Protein AF-A0A058Z7F6-F1 (afdb_monomer_lite)

InterPro domains:
  IPR021346 Translation machinery-associated protein 16 [PF11176] (22-170)
  IPR021346 Translation machinery-associated protein 16 [PTHR13349] (13-170)
  IPR038356 Tma16 superfamily [G3DSA:1.20.1440.170] (53-182)

pLDDT: mean 73.38, std 16.73, range [44.97, 94.0]

Structure (mmCIF, N/CA/C/O backbone):
data_AF-A0A058Z7F6-F1
#
_entry.id   AF-A0A058Z7F6-F1
#
loop_
_atom_site.group_PDB
_atom_site.id
_atom_site.type_symbol
_atom_site.label_atom_id
_atom_site.label_alt_id
_atom_site.label_comp_id
_atom_site.label_asym_id
_atom_site.label_entity_id
_atom_site.label_seq_id
_atom_site.pdbx_PDB_ins_code
_atom_site.Cartn_x
_atom_site.Cartn_y
_atom_site.Cartn_z
_atom_site.occupancy
_atom_site.B_iso_or_equiv
_atom_site.auth_seq_id
_atom_site.auth_comp_id
_atom_site.auth_asym_id
_atom_site.auth_atom_id
_atom_site.pdbx_PDB_model_num
ATOM 1 N N . MET A 1 1 ? -16.350 8.540 -43.102 1.00 48.31 1 MET A N 1
ATOM 2 C CA . MET A 1 1 ? -15.646 7.805 -42.017 1.00 48.31 1 MET A CA 1
ATOM 3 C C . MET A 1 1 ? -14.661 6.713 -42.501 1.00 48.31 1 MET A C 1
ATOM 5 O O . MET A 1 1 ? -14.263 5.857 -41.722 1.00 48.31 1 MET A O 1
ATOM 9 N N . THR A 1 2 ? -14.173 6.743 -43.749 1.00 50.84 2 THR A N 1
ATOM 10 C CA . THR A 1 2 ? -13.381 5.641 -44.353 1.00 50.84 2 THR A CA 1
ATOM 11 C C . THR A 1 2 ? -11.859 5.853 -44.388 1.00 50.84 2 THR A C 1
ATOM 13 O O . THR A 1 2 ? -11.108 4.891 -44.535 1.00 50.84 2 THR A O 1
ATOM 16 N N . LYS A 1 3 ? -11.359 7.083 -44.199 1.00 46.69 3 LYS A N 1
ATOM 17 C CA . LYS A 1 3 ? -9.922 7.393 -44.366 1.00 46.69 3 LYS A CA 1
ATOM 18 C C . LYS A 1 3 ? -9.021 6.928 -43.205 1.00 46.69 3 LYS A C 1
ATOM 20 O O . LYS A 1 3 ? -7.877 6.554 -43.453 1.00 46.69 3 LYS A O 1
ATOM 25 N N . LEU A 1 4 ? -9.538 6.855 -41.974 1.00 47.50 4 LEU A N 1
ATOM 26 C CA . LEU A 1 4 ? -8.769 6.459 -40.777 1.00 47.50 4 LEU A CA 1
ATOM 27 C C . LEU A 1 4 ? -8.444 4.955 -40.718 1.00 47.50 4 LEU A C 1
ATOM 29 O O . LEU A 1 4 ? -7.328 4.582 -40.355 1.00 47.50 4 LEU A O 1
ATOM 33 N N . LYS A 1 5 ? -9.361 4.087 -41.170 1.00 47.69 5 LYS A N 1
ATOM 34 C CA . LYS A 1 5 ? -9.137 2.627 -41.208 1.00 47.69 5 LYS A CA 1
ATOM 35 C C . LYS A 1 5 ? -8.061 2.225 -42.234 1.00 47.69 5 LYS A C 1
ATOM 37 O O . LYS A 1 5 ? -7.295 1.293 -41.990 1.00 47.69 5 LYS A O 1
ATOM 42 N N . SER A 1 6 ? -7.926 2.968 -43.342 1.00 48.44 6 SER A N 1
ATOM 43 C CA . SER A 1 6 ? -6.927 2.670 -44.390 1.00 48.44 6 SER A CA 1
ATOM 44 C C . SER A 1 6 ? -5.485 3.031 -44.003 1.00 48.44 6 SER A C 1
ATOM 46 O O . SER A 1 6 ? -4.541 2.441 -44.534 1.00 48.44 6 SER A O 1
ATOM 48 N N . LEU A 1 7 ? -5.303 3.983 -43.080 1.00 47.81 7 LEU A N 1
ATOM 49 C CA . LEU A 1 7 ? -3.984 4.389 -42.584 1.00 47.81 7 LEU A CA 1
ATOM 50 C C . LEU A 1 7 ? -3.464 3.416 -41.522 1.00 47.81 7 LEU A C 1
ATOM 52 O O . LEU A 1 7 ? -2.299 3.026 -41.573 1.00 47.81 7 LEU A O 1
ATOM 56 N N . GLN A 1 8 ? -4.334 2.939 -40.627 1.00 48.25 8 GLN A N 1
ATOM 57 C CA . GLN A 1 8 ? -3.967 1.909 -39.651 1.00 48.25 8 GLN A CA 1
ATOM 58 C C . GLN A 1 8 ? -3.660 0.560 -40.323 1.00 48.25 8 GLN A C 1
ATOM 60 O O . GLN A 1 8 ? -2.660 -0.071 -39.992 1.00 48.25 8 GLN A O 1
ATOM 65 N N . SER A 1 9 ? -4.437 0.155 -41.336 1.00 47.09 9 SER A N 1
ATOM 66 C CA . SER A 1 9 ? -4.188 -1.088 -42.089 1.00 47.09 9 SER A CA 1
ATOM 67 C C . SER A 1 9 ? -2.855 -1.078 -42.859 1.00 47.09 9 SER A C 1
ATOM 69 O O . SER A 1 9 ? -2.147 -2.087 -42.878 1.00 47.09 9 SER A O 1
ATOM 71 N N . ARG A 1 10 ? -2.454 0.067 -43.434 1.00 50.16 10 ARG A N 1
ATOM 72 C CA . ARG A 1 10 ? -1.160 0.203 -44.132 1.00 50.16 10 ARG A CA 1
ATOM 73 C C . ARG A 1 10 ? 0.041 0.217 -43.186 1.00 50.16 10 ARG A C 1
ATOM 75 O O . ARG A 1 10 ? 1.102 -0.282 -43.548 1.00 50.16 10 ARG A O 1
ATOM 82 N N . MET A 1 11 ? -0.124 0.734 -41.971 1.00 47.69 11 MET A N 1
ATOM 83 C CA . MET A 1 11 ? 0.957 0.808 -40.985 1.00 47.69 11 MET A CA 1
ATOM 84 C C . MET A 1 11 ? 1.246 -0.548 -40.315 1.00 47.69 11 MET A C 1
ATOM 86 O O . MET A 1 11 ? 2.389 -0.834 -39.970 1.00 47.69 11 MET A O 1
ATOM 90 N N . VAL A 1 12 ? 0.234 -1.415 -40.183 1.00 51.66 12 VAL A N 1
ATOM 91 C CA . VAL A 1 12 ? 0.385 -2.763 -39.601 1.00 51.66 12 VAL A CA 1
ATOM 92 C C . VAL A 1 12 ? 1.083 -3.737 -40.562 1.00 51.66 12 VAL A C 1
ATOM 94 O O . VAL A 1 12 ? 1.843 -4.592 -40.107 1.00 51.66 12 VAL A O 1
ATOM 97 N N . LYS A 1 13 ? 0.905 -3.586 -41.884 1.00 48.50 13 LYS A N 1
ATOM 98 C CA . LYS A 1 13 ? 1.593 -4.434 -42.877 1.00 48.50 13 LYS A CA 1
ATOM 99 C C . LYS A 1 13 ? 3.114 -4.215 -42.891 1.00 48.50 13 LYS A C 1
ATOM 101 O O . LYS A 1 13 ? 3.860 -5.184 -42.920 1.00 48.50 13 LYS A O 1
ATOM 106 N N . SER A 1 14 ? 3.594 -2.978 -42.719 1.00 52.09 14 SER A N 1
ATOM 107 C CA . SER A 1 14 ? 5.035 -2.689 -42.846 1.00 52.09 14 SER A CA 1
ATOM 108 C C . SER A 1 14 ? 5.915 -3.246 -41.719 1.00 52.09 14 SER A C 1
ATOM 110 O O . SER A 1 14 ? 7.130 -3.309 -41.878 1.00 52.09 14 SER A O 1
ATOM 112 N N . VAL A 1 15 ? 5.350 -3.582 -40.555 1.00 51.62 15 VAL A N 1
ATOM 113 C CA . VAL A 1 15 ? 6.126 -4.120 -39.420 1.00 51.62 15 VAL A CA 1
ATOM 114 C C . VAL A 1 15 ? 6.254 -5.642 -39.514 1.00 51.62 15 VAL A C 1
ATOM 116 O O . VAL A 1 15 ? 7.268 -6.194 -39.089 1.00 51.62 15 VAL A O 1
ATOM 119 N N . LYS A 1 16 ? 5.256 -6.320 -40.098 1.00 51.84 16 LYS A N 1
ATOM 120 C CA . LYS A 1 16 ? 5.270 -7.778 -40.285 1.00 51.84 16 LYS A CA 1
ATOM 121 C C . LYS A 1 16 ? 6.279 -8.211 -41.353 1.00 51.84 16 LYS A C 1
ATOM 123 O O . LYS A 1 16 ? 6.976 -9.197 -41.137 1.00 51.84 16 LYS A O 1
ATOM 128 N N . ASP A 1 17 ? 6.444 -7.420 -42.411 1.00 52.03 17 ASP A N 1
ATOM 129 C CA . ASP A 1 17 ? 7.349 -7.747 -43.526 1.00 52.03 17 ASP A CA 1
ATOM 130 C C . ASP A 1 17 ? 8.846 -7.570 -43.183 1.00 52.03 17 ASP A C 1
ATOM 132 O O . ASP A 1 17 ? 9.716 -8.140 -43.835 1.00 52.03 17 ASP A O 1
ATOM 136 N N . LEU A 1 18 ? 9.180 -6.830 -42.117 1.00 53.75 18 LEU A N 1
ATOM 137 C CA . LEU A 1 18 ? 10.571 -6.591 -41.698 1.00 53.75 18 LEU A CA 1
ATOM 138 C C . LEU A 1 18 ? 11.146 -7.663 -40.765 1.00 53.75 18 LEU A C 1
ATOM 140 O O . LEU A 1 18 ? 12.345 -7.651 -40.505 1.00 53.75 18 LEU A O 1
ATOM 144 N N . ARG A 1 19 ? 10.331 -8.601 -40.265 1.00 54.59 19 ARG A N 1
ATOM 145 C CA . ARG A 1 19 ? 10.853 -9.732 -39.476 1.00 54.59 19 ARG A CA 1
ATOM 146 C C . ARG A 1 19 ? 11.573 -10.783 -40.331 1.00 54.59 19 ARG A C 1
ATOM 148 O O . ARG A 1 19 ? 12.313 -11.574 -39.762 1.00 54.59 19 ARG A O 1
ATOM 155 N N . GLY A 1 20 ? 11.378 -10.779 -41.655 1.00 52.88 20 GLY A N 1
ATOM 156 C CA . GLY A 1 20 ? 11.988 -11.742 -42.587 1.00 52.88 20 GLY A CA 1
ATOM 157 C C . GLY A 1 20 ? 12.959 -11.147 -43.615 1.00 52.88 20 GLY A C 1
ATOM 158 O O . GLY A 1 20 ? 13.634 -11.898 -44.307 1.00 52.88 20 GLY A O 1
ATOM 159 N N . SER A 1 21 ? 13.063 -9.820 -43.719 1.00 57.84 21 SER A N 1
ATOM 160 C CA . SER A 1 21 ? 13.968 -9.148 -44.659 1.00 57.84 21 SER A CA 1
ATOM 161 C C . SER A 1 21 ? 15.178 -8.602 -43.907 1.00 57.84 21 SER A C 1
ATOM 163 O O . SER A 1 21 ? 15.026 -7.671 -43.115 1.00 57.84 21 SER A O 1
ATOM 165 N N . GLN A 1 22 ? 16.376 -9.132 -44.180 1.00 61.62 22 GLN A N 1
ATOM 166 C CA . GLN A 1 22 ? 17.659 -8.577 -43.724 1.00 61.62 22 GLN A CA 1
ATOM 167 C C . GLN A 1 22 ? 17.861 -7.157 -44.284 1.00 61.62 22 GLN A C 1
ATOM 169 O O . GLN A 1 22 ? 18.537 -6.932 -45.284 1.00 61.62 22 GLN A O 1
ATOM 174 N N . ALA A 1 23 ? 17.240 -6.164 -43.655 1.00 65.56 23 ALA A N 1
ATOM 175 C CA . ALA A 1 23 ? 17.512 -4.771 -43.948 1.00 65.56 23 ALA A CA 1
ATOM 176 C C . ALA A 1 23 ? 18.905 -4.425 -43.404 1.00 65.56 23 ALA A C 1
ATOM 178 O O . ALA A 1 23 ? 19.179 -4.636 -42.223 1.00 65.56 23 ALA A O 1
ATOM 179 N N . HIS A 1 24 ? 19.774 -3.867 -44.252 1.00 75.19 24 HIS A N 1
ATOM 180 C CA . HIS A 1 24 ? 21.104 -3.423 -43.834 1.00 75.19 24 HIS A CA 1
ATOM 181 C C . HIS A 1 24 ? 20.991 -2.461 -42.629 1.00 75.19 24 HIS A C 1
ATOM 183 O O . HIS A 1 24 ? 20.102 -1.596 -42.641 1.00 75.19 24 HIS A O 1
ATOM 189 N N . PRO A 1 25 ? 21.863 -2.557 -41.606 1.00 74.62 25 PRO A N 1
ATOM 190 C CA . PRO A 1 25 ? 21.748 -1.787 -40.361 1.00 74.62 25 PRO A CA 1
ATOM 191 C C . PRO A 1 25 ? 21.688 -0.266 -40.571 1.00 74.62 25 PRO A C 1
ATOM 193 O O . PRO A 1 25 ? 20.972 0.427 -39.852 1.00 74.62 25 PRO A O 1
ATOM 196 N N . ASN A 1 26 ? 22.343 0.247 -41.618 1.00 81.75 26 ASN A N 1
ATOM 197 C CA . ASN A 1 26 ? 22.337 1.678 -41.965 1.00 81.75 26 ASN A CA 1
ATOM 198 C C . ASN A 1 26 ? 21.169 2.104 -42.880 1.00 81.75 26 ASN A C 1
ATOM 200 O O . ASN A 1 26 ? 21.125 3.235 -43.360 1.00 81.75 26 ASN A O 1
ATOM 204 N N . SER A 1 27 ? 20.224 1.209 -43.175 1.00 83.12 27 SER A N 1
ATOM 205 C CA . SER A 1 27 ? 19.106 1.519 -44.068 1.00 83.12 27 SER A CA 1
ATOM 206 C C . SER A 1 27 ? 18.051 2.404 -43.393 1.00 83.12 27 SER A C 1
ATOM 208 O O . SER A 1 27 ? 17.806 2.345 -42.185 1.00 83.12 27 SER A O 1
ATOM 210 N N . ARG A 1 28 ? 17.319 3.184 -44.202 1.00 81.88 28 ARG A N 1
ATOM 211 C CA . ARG A 1 28 ? 16.148 3.946 -43.725 1.00 81.88 28 ARG A CA 1
ATOM 212 C C . ARG A 1 28 ? 15.080 3.035 -43.102 1.00 81.88 28 ARG A C 1
ATOM 214 O O . ARG A 1 28 ? 14.361 3.470 -42.204 1.00 81.88 28 ARG A O 1
ATOM 221 N N . ALA A 1 29 ? 14.974 1.788 -43.566 1.00 78.44 29 ALA A N 1
ATOM 222 C CA . ALA A 1 29 ? 14.069 0.785 -43.009 1.00 78.44 29 ALA A CA 1
ATOM 223 C C . ALA A 1 29 ? 14.503 0.349 -41.597 1.00 78.44 29 ALA A C 1
ATOM 225 O O . ALA A 1 29 ? 13.674 0.363 -40.687 1.00 78.44 29 ALA A O 1
ATOM 226 N N . ALA A 1 30 ? 15.797 0.085 -41.384 1.00 76.69 30 ALA A N 1
ATOM 227 C CA . ALA A 1 30 ? 16.360 -0.205 -40.063 1.00 76.69 30 ALA A CA 1
ATOM 228 C C . ALA A 1 30 ? 16.187 0.977 -39.090 1.00 76.69 30 ALA A C 1
ATOM 230 O O . ALA A 1 30 ? 15.774 0.784 -37.946 1.00 76.69 30 ALA A O 1
ATOM 231 N N . ALA A 1 31 ? 16.373 2.219 -39.555 1.00 81.38 31 ALA A N 1
ATOM 232 C CA . ALA A 1 31 ? 16.122 3.413 -38.743 1.00 81.38 31 ALA A CA 1
ATOM 233 C C . ALA A 1 31 ? 14.642 3.546 -38.322 1.00 81.38 31 ALA A C 1
ATOM 235 O O . ALA A 1 31 ? 14.345 3.880 -37.171 1.00 81.38 31 ALA A O 1
ATOM 236 N N . LYS A 1 32 ? 13.694 3.255 -39.227 1.00 84.25 32 LYS A N 1
ATOM 237 C CA . LYS A 1 32 ? 12.255 3.229 -38.906 1.00 84.25 32 LYS A CA 1
ATOM 238 C C . LYS A 1 32 ? 11.915 2.113 -37.915 1.00 84.25 32 LYS A C 1
ATOM 240 O O . LYS A 1 32 ? 11.167 2.361 -36.968 1.00 84.25 32 LYS A O 1
ATOM 245 N N . PHE A 1 33 ? 12.488 0.925 -38.098 1.00 81.25 33 PHE A N 1
ATOM 246 C CA . PHE A 1 33 ? 12.315 -0.200 -37.182 1.00 81.25 33 PHE A CA 1
ATOM 247 C C . PHE A 1 33 ? 12.852 0.124 -35.783 1.00 81.25 33 PHE A C 1
ATOM 249 O O . PHE A 1 33 ? 12.122 -0.035 -34.810 1.00 81.25 33 PHE A O 1
ATOM 256 N N . SER A 1 34 ? 14.065 0.676 -35.679 1.00 83.06 34 SER A N 1
ATOM 257 C CA . SER A 1 34 ? 14.670 1.084 -34.404 1.00 83.06 34 SER A CA 1
ATOM 258 C C . SER A 1 34 ? 13.804 2.106 -33.661 1.00 83.06 34 SER A C 1
ATOM 260 O O . SER A 1 34 ? 13.466 1.899 -32.496 1.00 83.06 34 SER A O 1
ATOM 262 N N . ARG A 1 35 ? 13.312 3.149 -34.349 1.00 86.62 35 ARG A N 1
ATOM 263 C CA . ARG A 1 35 ? 12.376 4.126 -33.756 1.00 86.62 35 ARG A CA 1
ATOM 264 C C . ARG A 1 35 ? 11.078 3.472 -33.275 1.00 86.62 35 ARG A C 1
ATOM 266 O O . ARG A 1 35 ? 10.593 3.795 -32.191 1.00 86.62 35 ARG A O 1
ATOM 273 N N . SER A 1 36 ? 10.517 2.549 -34.057 1.00 85.62 36 SER A N 1
ATOM 274 C CA . SER A 1 36 ? 9.306 1.813 -33.676 1.00 85.62 36 SER A CA 1
ATOM 275 C C . SER A 1 36 ? 9.550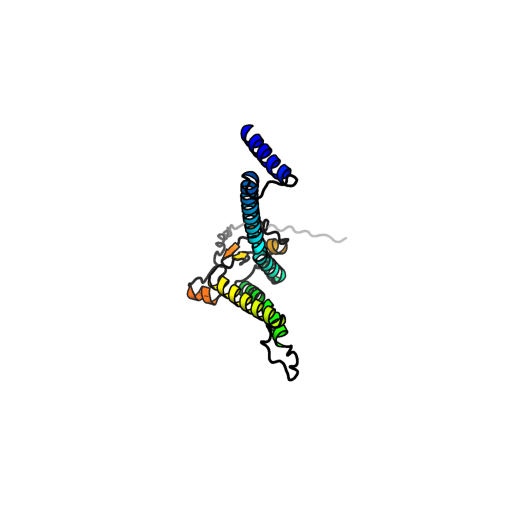 0.894 -32.477 1.00 85.62 36 SER A C 1
ATOM 277 O O . SER A 1 36 ? 8.727 0.853 -31.565 1.00 85.62 36 SER A O 1
ATOM 279 N N . SER A 1 37 ? 10.684 0.195 -32.444 1.00 85.56 37 SER A N 1
ATOM 280 C CA . SER A 1 37 ? 11.081 -0.682 -31.342 1.00 85.56 37 SER A CA 1
ATOM 281 C C . SER A 1 37 ? 11.318 0.115 -30.062 1.00 85.56 37 SER A C 1
ATOM 283 O O . SER A 1 37 ? 10.800 -0.249 -29.014 1.00 85.56 37 SER A O 1
ATOM 285 N N . GLN A 1 38 ? 12.018 1.250 -30.138 1.00 86.44 38 GLN A N 1
ATOM 286 C CA . GLN A 1 38 ? 12.215 2.147 -28.996 1.00 86.44 38 GLN A CA 1
ATOM 287 C C . GLN A 1 38 ? 10.889 2.700 -28.470 1.00 86.44 38 GLN A C 1
ATOM 289 O O . GLN A 1 38 ? 10.682 2.760 -27.259 1.00 86.44 38 GLN A O 1
ATOM 294 N N . ARG A 1 39 ? 9.964 3.083 -29.359 1.00 90.06 39 ARG A N 1
ATOM 295 C CA . ARG A 1 39 ? 8.623 3.519 -28.954 1.00 90.06 39 ARG A CA 1
ATOM 296 C C . ARG A 1 39 ? 7.846 2.387 -28.285 1.00 90.06 39 ARG A C 1
ATOM 298 O O . ARG A 1 39 ? 7.241 2.629 -27.246 1.00 90.06 39 ARG A O 1
ATOM 305 N N . ASN A 1 40 ? 7.874 1.178 -28.843 1.00 86.12 40 ASN A N 1
ATOM 306 C CA . ASN A 1 40 ? 7.213 0.017 -28.250 1.00 86.12 40 ASN A CA 1
ATOM 307 C C . ASN A 1 40 ? 7.808 -0.339 -26.887 1.00 86.12 40 ASN A C 1
ATOM 309 O O . ASN A 1 40 ? 7.040 -0.536 -25.953 1.00 86.12 40 ASN A O 1
ATOM 313 N N . ASN A 1 41 ? 9.134 -0.307 -26.738 1.00 85.00 41 ASN A N 1
ATOM 314 C CA . ASN A 1 41 ? 9.797 -0.497 -25.449 1.00 85.00 41 ASN A CA 1
ATOM 315 C C . ASN A 1 41 ? 9.353 0.571 -24.445 1.00 85.00 41 ASN A C 1
ATOM 317 O O . ASN A 1 41 ? 8.905 0.223 -23.363 1.00 85.00 41 ASN A O 1
ATOM 321 N N . LYS A 1 42 ? 9.344 1.860 -24.820 1.00 87.62 42 LYS A N 1
ATOM 322 C CA . LYS A 1 42 ? 8.828 2.934 -23.949 1.00 87.62 42 LYS A CA 1
ATOM 323 C C . LYS A 1 42 ? 7.365 2.717 -23.553 1.00 87.62 42 LYS A C 1
ATOM 325 O O . LYS A 1 42 ? 6.995 2.976 -22.413 1.00 87.62 42 LYS A O 1
ATOM 330 N N . LEU A 1 43 ? 6.518 2.269 -24.480 1.00 84.19 43 LEU A N 1
ATOM 331 C CA . LEU A 1 43 ? 5.112 1.972 -24.196 1.00 84.19 43 LEU A CA 1
ATOM 332 C C . LEU A 1 43 ? 4.955 0.750 -23.283 1.00 84.19 43 LEU A C 1
ATOM 334 O O . LEU A 1 43 ? 4.081 0.761 -22.423 1.00 84.19 43 LEU A O 1
ATOM 338 N N . GLN A 1 44 ? 5.790 -0.277 -23.442 1.00 81.62 44 GLN A N 1
ATOM 339 C CA . GLN A 1 44 ? 5.813 -1.444 -22.563 1.00 81.62 44 GLN A CA 1
ATOM 340 C C . GLN A 1 44 ? 6.329 -1.094 -21.167 1.00 81.62 44 GLN A C 1
ATOM 342 O O . GLN A 1 44 ? 5.700 -1.495 -20.197 1.00 81.62 44 GLN A O 1
ATOM 347 N N . THR A 1 45 ? 7.384 -0.284 -21.042 1.00 79.25 45 THR A N 1
ATOM 348 C CA . THR A 1 45 ? 7.855 0.220 -19.743 1.00 79.25 45 THR A CA 1
ATOM 349 C C . THR A 1 45 ? 6.760 1.017 -19.044 1.00 79.25 45 THR A C 1
AT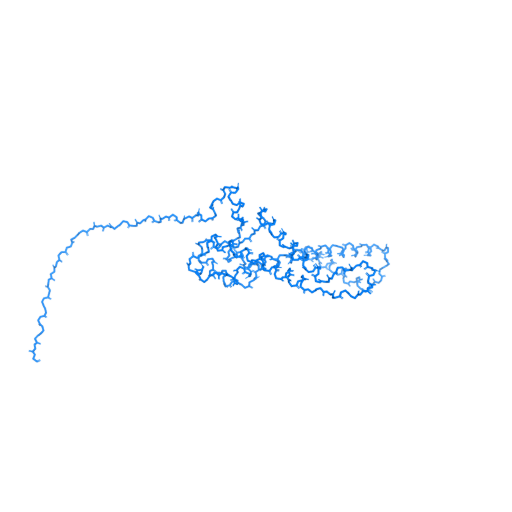OM 351 O O . THR A 1 45 ? 6.436 0.710 -17.910 1.00 79.25 45 THR A O 1
ATOM 354 N N . LYS A 1 46 ? 6.074 1.930 -19.748 1.00 74.94 46 LYS A N 1
ATOM 355 C CA . LYS A 1 46 ? 4.922 2.660 -19.184 1.00 74.94 46 LYS A CA 1
ATOM 356 C C . LYS A 1 46 ? 3.770 1.748 -18.748 1.00 74.94 46 LYS A C 1
ATOM 358 O O . LYS A 1 46 ? 3.040 2.094 -17.825 1.00 74.94 46 LYS A O 1
ATOM 363 N N . ARG A 1 47 ? 3.563 0.613 -19.426 1.00 72.94 47 ARG A N 1
ATOM 364 C CA . ARG A 1 47 ? 2.592 -0.406 -18.996 1.00 72.94 47 ARG A CA 1
ATOM 365 C C . ARG A 1 47 ? 3.080 -1.137 -17.747 1.00 72.94 47 ARG A C 1
ATOM 367 O O . ARG A 1 47 ? 2.301 -1.255 -16.822 1.00 72.94 47 ARG A O 1
ATOM 374 N N . LYS A 1 48 ? 4.360 -1.502 -17.676 1.00 67.69 48 LYS A N 1
ATOM 375 C CA . LYS A 1 48 ? 4.969 -2.118 -16.490 1.00 67.69 48 LYS A CA 1
ATOM 376 C C . LYS A 1 48 ? 4.979 -1.184 -15.274 1.00 67.69 48 LYS A C 1
ATOM 378 O O . LYS A 1 48 ? 4.724 -1.617 -14.160 1.00 67.69 48 LYS A O 1
ATOM 383 N N . ASP A 1 49 ? 5.170 0.116 -15.479 1.00 61.78 49 ASP A N 1
ATOM 384 C CA . ASP A 1 49 ? 4.993 1.122 -14.425 1.00 61.78 49 ASP A CA 1
ATOM 385 C C . ASP A 1 49 ? 3.520 1.202 -13.990 1.00 61.78 49 ASP A C 1
ATOM 387 O O . ASP A 1 49 ? 3.223 1.424 -12.819 1.00 61.78 49 ASP A O 1
ATOM 391 N N . ARG A 1 50 ? 2.571 0.940 -14.899 1.00 60.75 50 ARG A N 1
ATOM 392 C CA . ARG A 1 50 ? 1.161 0.727 -14.539 1.00 60.75 50 ARG A CA 1
ATOM 393 C C . ARG A 1 50 ? 0.946 -0.568 -13.756 1.00 60.75 50 ARG A C 1
ATOM 395 O O . ARG A 1 50 ? -0.094 -0.640 -13.127 1.00 60.75 50 ARG A O 1
ATOM 402 N N . ASP A 1 51 ? 1.875 -1.518 -13.761 1.00 57.12 51 ASP A N 1
ATOM 403 C CA . ASP A 1 51 ? 1.825 -2.747 -12.957 1.00 57.12 51 ASP A CA 1
ATOM 404 C C . ASP A 1 51 ? 2.494 -2.551 -11.581 1.00 57.12 51 ASP A C 1
ATOM 406 O O . ASP A 1 51 ? 2.156 -3.246 -10.637 1.00 57.12 51 ASP A O 1
ATOM 410 N N . SER A 1 52 ? 3.331 -1.517 -11.375 1.00 56.12 52 SER A N 1
ATOM 411 C CA . SER A 1 52 ? 3.766 -1.089 -10.018 1.00 56.12 52 SER A CA 1
ATOM 412 C C . SER A 1 52 ? 2.594 -0.691 -9.097 1.00 56.12 52 SER A C 1
ATOM 414 O O . SER A 1 52 ? 2.713 -0.638 -7.873 1.00 56.12 52 SER A O 1
ATOM 416 N N . ARG A 1 53 ? 1.423 -0.484 -9.704 1.00 58.69 53 ARG A N 1
ATOM 417 C CA . ARG A 1 53 ? 0.103 -0.378 -9.078 1.00 58.69 53 ARG A CA 1
ATOM 418 C C . ARG A 1 53 ? -0.355 -1.646 -8.356 1.00 58.69 53 ARG A C 1
ATOM 420 O O . ARG A 1 53 ? -1.310 -1.543 -7.591 1.00 58.69 53 ARG A O 1
ATOM 427 N N . ASP A 1 54 ? 0.312 -2.779 -8.555 1.00 71.12 54 ASP A N 1
ATOM 428 C CA . ASP A 1 54 ? 0.099 -4.010 -7.791 1.00 71.12 54 ASP A CA 1
ATOM 429 C C . ASP A 1 54 ? 0.448 -3.831 -6.318 1.00 71.12 54 ASP A C 1
ATOM 431 O O . ASP A 1 54 ? -0.209 -4.418 -5.468 1.00 71.12 54 ASP A O 1
ATOM 435 N N . VAL A 1 55 ? 1.420 -2.973 -5.985 1.00 79.50 55 VAL A N 1
ATOM 436 C CA . VAL A 1 55 ? 1.767 -2.699 -4.581 1.00 79.50 55 VAL A CA 1
ATOM 437 C C . VAL A 1 55 ? 0.584 -2.066 -3.848 1.00 79.50 55 VAL A C 1
ATOM 439 O O . VAL A 1 55 ? 0.326 -2.369 -2.689 1.00 79.50 55 VAL A O 1
ATOM 442 N N . GLU A 1 56 ? -0.170 -1.207 -4.532 1.00 84.31 56 GLU A N 1
ATOM 443 C CA . GLU A 1 56 ? -1.374 -0.590 -3.980 1.00 84.31 56 GLU A CA 1
ATOM 444 C C . GLU A 1 56 ? -2.514 -1.610 -3.835 1.00 84.31 56 GLU A C 1
ATOM 446 O O . GLU A 1 56 ? -3.147 -1.659 -2.786 1.00 84.31 56 GLU A O 1
ATOM 451 N N . THR A 1 57 ? -2.711 -2.493 -4.818 1.00 87.25 57 THR A N 1
ATOM 452 C CA . THR A 1 57 ? -3.666 -3.609 -4.707 1.00 87.25 57 THR A CA 1
ATOM 453 C C . THR A 1 57 ? -3.313 -4.542 -3.545 1.00 87.25 57 THR A C 1
ATOM 455 O O . THR A 1 57 ? -4.188 -4.907 -2.771 1.00 87.25 57 THR A O 1
ATOM 458 N N . GLN A 1 58 ? -2.031 -4.874 -3.361 1.00 87.62 58 GLN A N 1
ATOM 459 C CA . GLN A 1 58 ? -1.555 -5.692 -2.239 1.00 87.62 58 GLN A CA 1
ATOM 460 C C . GLN A 1 58 ? -1.808 -5.036 -0.878 1.00 87.62 58 GLN A C 1
ATOM 462 O O . GLN A 1 58 ? -2.043 -5.743 0.097 1.00 87.62 58 GLN A O 1
ATOM 467 N N . ARG A 1 59 ? -1.761 -3.699 -0.793 1.00 89.56 59 ARG A N 1
ATOM 468 C CA . ARG A 1 59 ? -2.167 -2.972 0.420 1.00 89.56 59 ARG A CA 1
ATOM 469 C C . ARG A 1 59 ? -3.647 -3.153 0.700 1.00 89.56 59 ARG A C 1
ATOM 471 O O . ARG A 1 59 ? -4.011 -3.427 1.831 1.00 89.56 59 ARG A O 1
ATOM 478 N N . PHE A 1 60 ? -4.487 -3.004 -0.317 1.00 92.19 60 PHE A N 1
ATOM 479 C CA . PHE A 1 60 ? -5.930 -3.129 -0.141 1.00 92.19 60 PHE A CA 1
ATOM 480 C C . PHE A 1 60 ? -6.348 -4.553 0.196 1.00 92.19 60 PHE A C 1
ATOM 482 O O . PHE A 1 60 ? -7.140 -4.722 1.108 1.00 92.19 60 PHE A O 1
ATOM 489 N N . LEU A 1 61 ? -5.759 -5.557 -0.454 1.00 92.31 61 LEU A N 1
ATOM 490 C CA . LEU A 1 61 ? -5.975 -6.957 -0.091 1.00 92.31 61 LEU A CA 1
ATOM 491 C C . LEU A 1 61 ? -5.542 -7.226 1.353 1.00 92.31 61 LEU A C 1
ATOM 493 O O . LEU A 1 61 ? -6.281 -7.835 2.107 1.00 92.31 61 LEU A O 1
ATOM 497 N N . TRP A 1 62 ? -4.401 -6.680 1.782 1.00 93.00 62 TRP A N 1
ATOM 498 C CA . TRP A 1 62 ? -3.998 -6.800 3.181 1.00 93.00 62 TRP A CA 1
ATOM 499 C C . TRP A 1 62 ? -4.999 -6.158 4.142 1.00 93.00 62 TRP A C 1
ATOM 501 O O . TRP A 1 62 ? -5.323 -6.754 5.163 1.00 93.00 62 TRP A O 1
ATOM 511 N N . ILE A 1 63 ? -5.478 -4.948 3.837 1.00 93.25 63 ILE A N 1
ATOM 512 C CA . ILE A 1 63 ? -6.508 -4.288 4.648 1.00 93.25 63 ILE A CA 1
ATOM 513 C C . ILE A 1 63 ? -7.761 -5.166 4.681 1.00 93.25 63 ILE A C 1
ATOM 515 O O . ILE A 1 63 ? -8.270 -5.394 5.767 1.00 93.25 63 ILE A O 1
ATOM 519 N N . GLN A 1 64 ? -8.193 -5.705 3.534 1.00 94.00 64 GLN A N 1
ATOM 520 C CA . GLN A 1 64 ? -9.340 -6.611 3.392 1.00 94.00 64 GLN A CA 1
ATOM 521 C C . GLN A 1 64 ? -9.217 -7.842 4.298 1.00 94.00 64 GLN A C 1
ATOM 523 O O . GLN A 1 64 ? -10.137 -8.137 5.055 1.00 94.00 64 GLN A O 1
ATOM 528 N N . ASP A 1 65 ? -8.060 -8.505 4.266 1.00 93.69 65 ASP A N 1
ATOM 529 C CA . ASP A 1 65 ? -7.766 -9.712 5.046 1.00 93.69 65 ASP A CA 1
ATOM 530 C C . ASP A 1 65 ? -7.679 -9.446 6.559 1.00 93.69 65 ASP A C 1
ATOM 532 O O . ASP A 1 65 ? -7.826 -10.367 7.360 1.00 93.69 65 ASP A O 1
ATOM 536 N N . ASN A 1 66 ? -7.414 -8.197 6.956 1.00 93.06 66 ASN A N 1
ATOM 537 C CA . ASN A 1 66 ? -7.229 -7.790 8.349 1.00 93.06 66 ASN A CA 1
ATOM 538 C C . ASN A 1 66 ? -8.360 -6.884 8.863 1.00 93.06 66 ASN A C 1
ATOM 540 O O . ASN A 1 66 ? -8.204 -6.277 9.924 1.00 93.06 66 ASN A O 1
ATOM 544 N N . LEU A 1 67 ? -9.491 -6.784 8.147 1.00 92.31 67 LEU A N 1
ATOM 545 C CA . LEU A 1 67 ? -10.654 -6.069 8.670 1.00 92.31 67 LEU A CA 1
ATOM 546 C C . LEU A 1 67 ? -11.130 -6.747 9.961 1.00 92.31 67 LEU A C 1
ATOM 548 O O . LEU A 1 67 ? -11.299 -7.970 9.990 1.00 92.31 67 LEU A O 1
ATOM 552 N N . PRO A 1 68 ? -11.402 -5.974 11.021 1.00 90.44 68 PRO A N 1
ATOM 553 C CA . PRO A 1 68 ? -11.935 -6.551 12.235 1.00 90.44 68 PRO A CA 1
ATOM 554 C C . PRO A 1 68 ? -13.400 -6.955 12.026 1.00 90.44 68 PRO A C 1
ATOM 556 O O . PRO A 1 68 ? -14.125 -6.342 11.243 1.00 90.44 68 PRO A O 1
ATOM 559 N N . ALA A 1 69 ? -13.854 -7.985 12.741 1.00 88.50 69 ALA A N 1
ATOM 560 C CA . ALA A 1 69 ? -15.187 -8.559 12.538 1.00 88.50 69 ALA A CA 1
ATOM 561 C C . ALA A 1 69 ? -16.330 -7.549 12.763 1.00 88.50 69 ALA A C 1
ATOM 563 O O . ALA A 1 69 ? -17.350 -7.611 12.082 1.00 88.50 69 ALA A O 1
ATOM 564 N N . HIS A 1 70 ? -16.154 -6.580 13.671 1.00 88.00 70 HIS A N 1
ATOM 565 C CA . HIS A 1 70 ? -17.151 -5.529 13.919 1.00 88.00 70 HIS A CA 1
ATOM 566 C C . HIS A 1 70 ? -17.288 -4.535 12.762 1.00 88.00 70 HIS A C 1
ATOM 568 O O . HIS A 1 70 ? -18.331 -3.894 12.625 1.00 88.00 70 HIS A O 1
ATOM 574 N N . ALA A 1 71 ? -16.285 -4.426 11.886 1.00 88.56 71 ALA A N 1
ATOM 575 C CA . ALA A 1 71 ? -16.291 -3.441 10.809 1.00 88.56 71 ALA A CA 1
ATOM 576 C C . ALA A 1 71 ? -17.412 -3.653 9.786 1.00 88.56 71 ALA A C 1
ATOM 578 O O . ALA A 1 71 ? -17.792 -2.711 9.088 1.00 88.56 71 ALA A O 1
ATOM 579 N N . GLU A 1 72 ? -17.957 -4.868 9.696 1.00 87.88 72 GLU A N 1
ATOM 580 C CA . GLU A 1 72 ? -19.104 -5.168 8.842 1.00 87.88 72 GLU A CA 1
ATOM 581 C C . GLU A 1 72 ? -20.379 -4.430 9.289 1.00 87.88 72 GLU A C 1
ATOM 583 O O . GLU A 1 72 ? -21.217 -4.054 8.457 1.00 87.88 72 GLU A O 1
ATOM 588 N N . HIS A 1 73 ? -20.515 -4.207 10.597 1.00 86.25 73 HIS A N 1
ATOM 589 C CA . HIS A 1 73 ? -21.702 -3.634 11.225 1.00 86.25 73 HIS A CA 1
ATOM 590 C C . HIS A 1 73 ? -21.522 -2.156 11.564 1.00 86.25 73 HIS A C 1
ATOM 592 O O . HIS A 1 73 ? -22.399 -1.358 11.231 1.00 86.25 73 HIS A O 1
ATOM 598 N N . ASP A 1 74 ? -20.363 -1.792 12.114 1.00 86.00 74 ASP A N 1
ATOM 599 C CA . ASP A 1 74 ? -20.135 -0.464 12.697 1.00 86.00 74 ASP A CA 1
ATOM 600 C C . ASP A 1 74 ? -19.225 0.423 11.828 1.00 86.00 74 ASP A C 1
ATOM 602 O O . ASP A 1 74 ? -19.130 1.635 12.024 1.00 86.00 74 ASP A O 1
ATOM 606 N N . GLY A 1 75 ? -18.586 -0.156 10.808 1.00 86.94 75 GLY A N 1
ATOM 607 C CA . GLY A 1 75 ? -17.523 0.510 10.061 1.00 86.94 75 GLY A CA 1
ATOM 608 C C . GLY A 1 75 ? -16.178 0.462 10.791 1.00 86.94 75 GLY A C 1
ATOM 609 O O . GLY A 1 75 ? -16.036 -0.158 11.841 1.00 86.94 75 GLY A O 1
ATOM 610 N N . ILE A 1 76 ? -15.158 1.082 10.198 1.00 91.00 76 ILE A N 1
ATOM 611 C CA . ILE A 1 76 ? -13.794 1.082 10.748 1.00 91.00 76 ILE A CA 1
ATOM 612 C C . ILE A 1 76 ? -13.523 2.414 11.444 1.00 91.00 76 ILE A C 1
ATOM 614 O O . ILE A 1 76 ? -13.833 3.478 10.901 1.00 91.00 76 ILE A O 1
ATOM 618 N N . THR A 1 77 ? -12.908 2.368 12.624 1.00 90.69 77 THR A N 1
ATOM 619 C CA . THR A 1 77 ? -12.449 3.581 13.309 1.00 90.69 77 THR A CA 1
ATOM 620 C C . THR A 1 77 ? -11.104 4.063 12.759 1.00 90.69 77 THR A C 1
ATOM 622 O O . THR A 1 77 ? -10.378 3.353 12.063 1.00 90.69 77 THR A O 1
ATOM 625 N N . LEU A 1 78 ? -10.722 5.299 13.076 1.00 88.56 78 LEU A N 1
ATOM 626 C CA . LEU A 1 78 ? -9.385 5.787 12.723 1.00 88.56 78 LEU A CA 1
ATOM 627 C C . LEU A 1 78 ? -8.277 4.969 13.402 1.00 88.56 78 LEU A C 1
ATOM 629 O O . LEU A 1 78 ? -7.241 4.746 12.789 1.00 88.56 78 LEU A O 1
ATOM 633 N N . GLU A 1 79 ? -8.500 4.501 14.629 1.00 89.81 79 GLU A N 1
ATOM 634 C CA . GLU A 1 79 ? -7.526 3.697 15.375 1.00 89.81 79 GLU A CA 1
ATOM 635 C C . GLU A 1 79 ? -7.321 2.317 14.741 1.00 89.81 79 GLU A C 1
ATOM 637 O O . GLU A 1 79 ? -6.182 1.885 14.564 1.00 89.81 79 GLU A O 1
ATOM 642 N N . ASP A 1 80 ? -8.407 1.669 14.310 1.00 91.38 80 ASP A N 1
ATOM 643 C CA . ASP A 1 80 ? -8.351 0.395 13.585 1.00 91.38 80 ASP A CA 1
ATOM 644 C C . ASP A 1 80 ? -7.552 0.534 12.278 1.00 91.38 80 ASP A C 1
ATOM 646 O O . ASP A 1 80 ? -6.728 -0.319 11.935 1.00 91.38 80 ASP A O 1
ATOM 650 N N . MET A 1 81 ? -7.761 1.638 11.550 1.00 90.88 81 MET A N 1
ATOM 651 C CA . MET A 1 81 ? -7.023 1.921 10.320 1.00 90.88 81 MET A CA 1
ATOM 652 C C . MET A 1 81 ? -5.532 2.160 10.589 1.00 90.88 81 MET A C 1
ATOM 654 O O . MET A 1 81 ? -4.690 1.585 9.894 1.00 90.88 81 MET A O 1
ATOM 658 N N . ASP A 1 82 ? -5.191 2.947 11.613 1.00 90.81 82 ASP A N 1
ATOM 659 C CA . ASP A 1 82 ? -3.802 3.170 12.031 1.00 90.81 82 ASP A CA 1
ATOM 660 C C . ASP A 1 82 ? -3.120 1.843 12.413 1.00 90.81 82 ASP A C 1
ATOM 662 O O . ASP A 1 82 ? -1.979 1.588 12.004 1.00 90.81 82 ASP A O 1
ATOM 666 N N . ALA A 1 83 ? -3.824 0.966 13.136 1.00 91.88 83 ALA A N 1
ATOM 667 C CA . ALA A 1 83 ? -3.324 -0.347 13.533 1.00 91.88 83 ALA A CA 1
ATOM 668 C C . ALA A 1 83 ? -3.061 -1.260 12.322 1.00 91.88 83 ALA A C 1
ATOM 670 O O . ALA A 1 83 ? -1.971 -1.829 12.203 1.00 91.88 83 ALA A O 1
ATOM 671 N N . MET A 1 84 ? -4.005 -1.355 11.378 1.00 92.69 84 MET A N 1
ATOM 672 C CA . MET A 1 84 ? -3.843 -2.155 10.155 1.00 92.69 84 MET A CA 1
ATOM 673 C C . MET A 1 84 ? -2.687 -1.659 9.286 1.00 92.69 84 MET A C 1
ATOM 675 O O . MET A 1 84 ? -1.899 -2.454 8.766 1.00 92.69 84 MET A O 1
ATOM 679 N N . ILE A 1 85 ? -2.560 -0.342 9.141 1.00 91.44 85 ILE A N 1
ATOM 680 C CA . ILE A 1 85 ? -1.488 0.279 8.368 1.00 91.44 85 ILE A CA 1
ATOM 681 C C . ILE A 1 85 ? -0.130 0.026 9.024 1.00 91.44 85 ILE A C 1
ATOM 683 O O . ILE A 1 85 ? 0.827 -0.346 8.344 1.00 91.44 85 ILE A O 1
ATOM 687 N N . THR A 1 86 ? -0.045 0.173 10.345 1.00 91.00 86 THR A N 1
ATOM 688 C CA . THR A 1 86 ? 1.180 -0.110 11.101 1.00 91.00 86 THR A CA 1
ATOM 689 C C . THR A 1 86 ? 1.579 -1.579 10.962 1.00 91.00 86 THR A C 1
ATOM 691 O O . THR A 1 86 ? 2.738 -1.869 10.666 1.00 91.00 86 THR A O 1
ATOM 694 N N . SER A 1 87 ? 0.612 -2.496 11.070 1.00 91.69 87 SER A N 1
ATOM 695 C CA . SER A 1 87 ? 0.795 -3.934 10.828 1.00 91.69 87 SER A CA 1
ATOM 696 C C . SER A 1 87 ? 1.291 -4.229 9.403 1.00 91.69 87 SER A C 1
ATOM 698 O O . SER A 1 87 ? 2.226 -5.005 9.196 1.00 91.69 87 SER A O 1
ATOM 700 N N . PHE A 1 88 ? 0.746 -3.538 8.396 1.00 91.12 88 PHE A N 1
ATOM 701 C CA . PHE A 1 88 ? 1.201 -3.674 7.013 1.00 91.12 88 PHE A CA 1
ATOM 702 C C . PHE A 1 88 ? 2.670 -3.264 6.832 1.00 91.12 88 PHE A C 1
ATOM 704 O O . PHE A 1 88 ? 3.406 -3.923 6.095 1.00 91.12 88 PHE A O 1
ATOM 711 N N . ILE A 1 89 ? 3.118 -2.177 7.471 1.00 89.69 89 ILE A N 1
ATOM 712 C CA . ILE A 1 89 ? 4.529 -1.760 7.419 1.00 89.69 89 ILE A CA 1
ATOM 713 C C . ILE A 1 89 ? 5.401 -2.793 8.131 1.00 89.69 89 ILE A C 1
ATOM 715 O O . ILE A 1 89 ? 6.434 -3.214 7.598 1.00 89.69 89 ILE A O 1
ATOM 719 N N . SER A 1 90 ? 4.981 -3.208 9.327 1.00 87.12 90 SER A N 1
ATOM 720 C CA . SER A 1 90 ? 5.778 -4.044 10.219 1.00 87.12 90 SER A CA 1
ATOM 721 C C . SER A 1 90 ? 5.853 -5.510 9.790 1.00 87.12 90 SER A C 1
ATOM 723 O O . SER A 1 90 ? 6.774 -6.200 10.213 1.00 87.12 90 SER A O 1
ATOM 725 N N . ARG A 1 91 ? 5.014 -5.991 8.861 1.00 84.50 91 ARG A N 1
ATOM 726 C CA . ARG A 1 91 ? 5.114 -7.361 8.303 1.00 84.50 91 ARG A CA 1
ATOM 727 C C . ARG A 1 91 ? 6.485 -7.696 7.696 1.00 84.50 91 ARG A C 1
ATOM 729 O O . ARG A 1 91 ? 6.828 -8.856 7.493 1.00 84.50 91 ARG A O 1
ATOM 736 N N . HIS A 1 92 ? 7.269 -6.676 7.348 1.00 80.12 92 HIS A N 1
ATOM 737 C CA . HIS A 1 92 ? 8.621 -6.835 6.815 1.00 80.12 92 HIS A CA 1
ATOM 738 C C . HIS A 1 92 ? 9.694 -6.984 7.911 1.00 80.12 92 HIS A C 1
ATOM 740 O O . HIS A 1 92 ? 10.846 -7.276 7.586 1.00 80.12 92 HIS A O 1
ATOM 746 N N . VAL A 1 93 ? 9.334 -6.823 9.189 1.00 78.94 93 VAL A N 1
ATOM 747 C CA . VAL A 1 93 ? 10.243 -6.929 10.341 1.00 78.94 93 VAL A CA 1
ATOM 748 C C . VAL A 1 93 ? 10.761 -8.357 10.514 1.00 78.94 93 VAL A C 1
ATOM 750 O O . VAL A 1 93 ? 11.951 -8.536 10.760 1.00 78.94 93 VAL A O 1
ATOM 753 N N . ASP A 1 94 ? 9.947 -9.381 10.258 1.00 68.94 94 ASP A N 1
ATOM 754 C CA . ASP A 1 94 ? 10.397 -10.781 10.344 1.00 68.94 94 ASP A CA 1
ATOM 755 C C . ASP A 1 94 ? 11.536 -11.092 9.359 1.00 68.94 94 ASP A C 1
ATOM 757 O O . ASP A 1 94 ? 12.458 -11.855 9.663 1.00 68.94 94 ASP A O 1
ATOM 761 N N . ALA A 1 95 ? 11.541 -10.436 8.192 1.00 61.22 95 ALA A N 1
ATOM 762 C CA . ALA A 1 95 ? 12.632 -10.544 7.226 1.00 61.22 95 ALA A CA 1
ATOM 763 C C . ALA A 1 95 ? 13.931 -9.863 7.706 1.00 61.22 95 ALA A C 1
ATOM 765 O O . ALA A 1 95 ? 15.012 -10.241 7.248 1.00 61.22 95 ALA A O 1
ATOM 766 N N . LEU A 1 96 ? 13.845 -8.896 8.629 1.00 61.47 96 LEU A N 1
ATOM 767 C CA . LEU A 1 96 ? 15.005 -8.287 9.292 1.00 61.47 96 LEU A CA 1
ATOM 768 C C . LEU A 1 96 ? 15.592 -9.225 10.351 1.00 61.47 96 LEU A C 1
ATOM 770 O O . LEU A 1 96 ? 16.809 -9.404 10.410 1.00 61.47 96 LEU A O 1
ATOM 774 N N . VAL A 1 97 ? 14.732 -9.862 11.150 1.00 60.56 97 VAL A N 1
ATOM 775 C CA . VAL A 1 97 ? 15.149 -10.763 12.236 1.00 60.56 97 VAL A CA 1
ATOM 776 C C . VAL A 1 97 ? 15.742 -12.062 11.677 1.00 60.56 97 VAL A C 1
ATOM 778 O O . VAL A 1 97 ? 16.821 -12.484 12.096 1.00 60.56 97 VAL A O 1
ATOM 781 N N . GLY A 1 98 ? 15.110 -12.657 10.658 1.00 56.00 98 GLY A N 1
ATOM 782 C CA . GLY A 1 98 ? 15.578 -13.900 10.033 1.00 56.00 98 GLY A CA 1
ATOM 783 C C . GLY A 1 98 ? 16.875 -13.768 9.219 1.00 56.00 98 GLY A C 1
ATOM 784 O O . GLY A 1 98 ? 17.586 -14.757 9.043 1.00 56.00 98 GLY A O 1
ATOM 785 N N . GLY A 1 99 ? 17.212 -12.565 8.736 1.00 50.31 99 GLY A N 1
ATOM 786 C CA . GLY A 1 99 ? 18.458 -12.295 8.002 1.00 50.31 99 GLY A CA 1
ATOM 787 C C . GLY A 1 99 ? 19.686 -12.112 8.901 1.00 50.31 99 GLY A C 1
ATOM 788 O O . GLY A 1 99 ? 20.796 -12.441 8.491 1.00 50.31 99 GLY A O 1
ATOM 789 N N . SER A 1 100 ? 19.478 -11.647 10.136 1.00 49.38 100 SER A N 1
ATOM 790 C CA . SER A 1 100 ? 20.528 -11.411 11.139 1.00 49.38 100 SER A CA 1
ATOM 791 C C . SER A 1 100 ? 21.039 -12.708 11.796 1.00 49.38 100 SER A C 1
ATOM 793 O O . SER A 1 100 ? 22.200 -12.815 12.185 1.00 49.38 100 SER A O 1
ATOM 795 N N . ALA A 1 101 ? 20.192 -13.739 11.879 1.00 47.28 101 ALA A N 1
ATOM 796 C CA . ALA A 1 101 ? 20.416 -14.904 12.740 1.00 47.28 101 ALA A CA 1
ATOM 797 C C . ALA A 1 101 ? 21.347 -16.003 12.185 1.00 47.28 101 ALA A C 1
ATOM 799 O O . ALA A 1 101 ? 21.502 -17.041 12.828 1.00 47.28 101 ALA A O 1
ATOM 800 N N . ARG A 1 102 ? 21.986 -15.829 11.018 1.00 48.62 102 ARG A N 1
ATOM 801 C CA . ARG A 1 102 ? 22.918 -16.838 10.480 1.00 48.62 102 ARG A CA 1
ATOM 802 C C . ARG A 1 102 ? 24.340 -16.285 10.384 1.00 48.62 102 ARG A C 1
ATOM 804 O O . ARG A 1 102 ? 24.773 -15.918 9.290 1.00 48.62 102 ARG A O 1
ATOM 811 N N . PRO A 1 103 ? 25.104 -16.255 11.493 1.00 48.62 103 PRO A N 1
ATOM 812 C CA . PRO A 1 103 ? 26.543 -16.086 11.401 1.00 48.62 103 PRO A CA 1
ATOM 813 C C . PRO A 1 103 ? 27.090 -17.296 10.638 1.00 48.62 103 PRO A C 1
ATOM 815 O O . PRO A 1 103 ? 27.159 -18.409 11.155 1.00 48.62 103 PRO A O 1
ATOM 818 N N . VAL A 1 104 ? 27.425 -17.105 9.362 1.00 54.38 104 VAL A N 1
ATOM 819 C CA . VAL A 1 104 ? 28.197 -18.091 8.604 1.00 54.38 104 VAL A CA 1
ATOM 820 C C . VAL A 1 104 ? 29.533 -18.195 9.329 1.00 54.38 104 VAL A C 1
ATOM 822 O O . VAL A 1 104 ? 30.298 -17.230 9.335 1.00 54.38 104 VAL A O 1
ATOM 825 N N . ALA A 1 105 ? 29.757 -19.318 10.015 1.00 51.09 105 ALA A N 1
ATOM 826 C CA . ALA A 1 105 ? 30.954 -19.567 10.805 1.00 51.09 1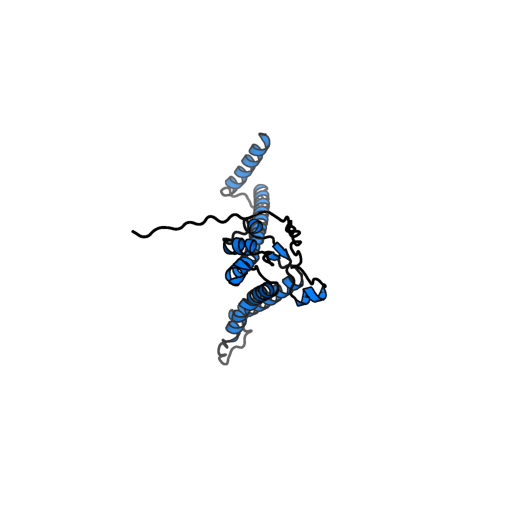05 ALA A CA 1
ATOM 827 C C . ALA A 1 105 ? 32.196 -19.225 9.971 1.00 51.09 105 ALA A C 1
ATOM 829 O O . ALA A 1 105 ? 32.478 -19.849 8.946 1.00 51.09 105 ALA A O 1
ATOM 830 N N . ALA A 1 106 ? 32.898 -18.172 10.384 1.00 49.81 106 ALA A N 1
ATOM 831 C CA . ALA A 1 106 ? 34.107 -17.720 9.729 1.00 49.81 106 ALA A CA 1
ATOM 832 C C . ALA A 1 106 ? 35.220 -18.724 10.040 1.00 49.81 106 ALA A C 1
ATOM 834 O O . ALA A 1 106 ? 35.795 -18.707 11.125 1.00 49.81 106 ALA A O 1
ATOM 835 N N . GLY A 1 107 ? 35.522 -19.607 9.088 1.00 51.38 107 GLY A N 1
ATOM 836 C CA . GLY A 1 107 ? 36.783 -20.341 9.104 1.00 51.38 107 GLY A CA 1
ATOM 837 C C . GLY A 1 107 ? 37.962 -19.351 9.089 1.00 51.38 107 GLY A C 1
ATOM 838 O O . GLY A 1 107 ? 37.873 -18.303 8.435 1.00 51.38 107 GLY A O 1
ATOM 839 N N . PRO A 1 108 ? 39.061 -19.635 9.806 1.00 46.91 108 PRO A N 1
ATOM 840 C CA . PRO A 1 108 ? 40.198 -18.729 9.894 1.00 46.91 108 PRO A CA 1
ATOM 841 C C . PRO A 1 108 ? 40.943 -18.715 8.550 1.00 46.91 108 PRO A C 1
ATOM 843 O O . PRO A 1 108 ? 41.724 -19.614 8.260 1.00 46.91 108 PRO A O 1
ATOM 846 N N . GLY A 1 109 ? 40.678 -17.717 7.696 1.00 54.62 109 GLY A N 1
ATOM 847 C CA . GLY A 1 109 ? 41.433 -17.562 6.440 1.00 54.62 109 GLY A CA 1
ATOM 848 C C . GLY A 1 109 ? 40.881 -16.641 5.344 1.00 54.62 109 GLY A C 1
ATOM 849 O O . GLY A 1 109 ? 41.478 -16.569 4.274 1.00 54.62 109 GLY A O 1
ATOM 850 N N . ALA A 1 110 ? 39.769 -15.924 5.533 1.00 48.66 110 ALA A N 1
ATOM 851 C CA . ALA A 1 110 ? 39.149 -15.167 4.436 1.00 48.66 110 ALA A CA 1
ATOM 852 C C . ALA A 1 110 ? 39.622 -13.700 4.342 1.00 48.66 110 ALA A C 1
ATOM 854 O O . ALA A 1 110 ? 38.896 -12.760 4.670 1.00 48.66 110 ALA A O 1
ATOM 855 N N . GLY A 1 111 ? 40.838 -13.502 3.830 1.00 50.59 111 GLY A N 1
ATOM 856 C CA . GLY A 1 111 ? 41.293 -12.228 3.273 1.00 50.59 111 GLY A CA 1
ATOM 857 C C . GLY A 1 111 ? 40.717 -12.000 1.871 1.00 50.59 111 GLY A C 1
ATOM 858 O O . GLY A 1 111 ? 41.387 -12.256 0.877 1.00 50.59 111 GLY A O 1
ATOM 859 N N . LYS A 1 112 ? 39.460 -11.559 1.770 1.00 50.53 112 LYS A N 1
ATOM 860 C CA . LYS A 1 112 ? 38.866 -10.938 0.567 1.00 50.53 112 LYS A CA 1
ATOM 861 C C . LYS A 1 112 ? 37.509 -10.354 0.950 1.00 50.53 112 LYS A C 1
ATOM 863 O O . LYS A 1 112 ? 36.755 -10.997 1.673 1.00 50.53 112 LYS A O 1
ATOM 868 N N . ARG A 1 113 ? 37.233 -9.118 0.506 1.00 52.00 113 ARG A N 1
ATOM 869 C CA . ARG A 1 113 ? 35.978 -8.375 0.736 1.00 52.00 113 ARG A CA 1
ATOM 870 C C . ARG A 1 113 ? 34.780 -9.324 0.665 1.00 52.00 113 ARG A C 1
ATOM 872 O O . ARG A 1 113 ? 34.471 -9.838 -0.406 1.00 52.00 113 ARG A O 1
ATOM 879 N N . ARG A 1 114 ? 34.151 -9.564 1.818 1.00 57.91 114 ARG A N 1
ATOM 880 C CA . ARG A 1 114 ? 32.971 -10.421 1.948 1.00 57.91 114 ARG A CA 1
ATOM 881 C C . ARG A 1 114 ? 31.875 -9.803 1.084 1.00 57.91 114 ARG A C 1
ATOM 883 O O . ARG A 1 114 ? 31.413 -8.703 1.371 1.00 57.91 114 ARG A O 1
ATOM 890 N N . THR A 1 115 ? 31.527 -10.461 -0.015 1.00 55.19 115 THR A N 1
ATOM 891 C CA . THR A 1 115 ? 30.329 -10.129 -0.786 1.00 55.19 115 THR A CA 1
ATOM 892 C C . THR A 1 115 ? 29.145 -10.253 0.161 1.00 55.19 115 THR A C 1
ATOM 894 O O . THR A 1 115 ? 28.994 -11.308 0.779 1.00 55.19 115 THR A O 1
ATOM 897 N N . ALA A 1 116 ? 28.374 -9.172 0.318 1.00 56.53 116 ALA A N 1
ATOM 898 C CA . ALA A 1 116 ? 27.189 -9.136 1.169 1.00 56.53 116 ALA A CA 1
ATOM 899 C C . ALA A 1 116 ? 26.360 -10.405 0.945 1.00 56.53 116 ALA A C 1
ATOM 901 O O . ALA A 1 116 ? 26.078 -10.771 -0.201 1.00 56.53 116 ALA A O 1
ATOM 902 N N . SER A 1 117 ? 26.032 -11.108 2.027 1.00 62.34 117 SER A N 1
ATOM 903 C CA . SER A 1 117 ? 25.241 -12.329 1.931 1.00 62.34 117 SER A CA 1
ATOM 904 C C . SER A 1 117 ? 23.891 -11.997 1.286 1.00 62.34 117 SER A C 1
ATOM 906 O O . SER A 1 117 ? 23.357 -10.897 1.457 1.00 62.34 117 SER A O 1
ATOM 908 N N . ALA A 1 118 ? 23.290 -12.935 0.551 1.00 59.84 118 ALA A N 1
ATOM 909 C CA . ALA A 1 118 ? 21.927 -12.755 0.040 1.00 59.84 118 ALA A CA 1
ATOM 910 C C . ALA A 1 118 ? 20.923 -12.459 1.181 1.00 59.84 118 ALA A C 1
ATOM 912 O O . ALA A 1 118 ? 19.932 -11.760 0.969 1.00 59.84 118 ALA A O 1
ATOM 913 N N . ALA A 1 119 ? 21.221 -12.926 2.403 1.00 61.56 119 ALA A N 1
ATOM 914 C CA . ALA A 1 119 ? 20.489 -12.584 3.622 1.00 61.56 119 ALA A CA 1
ATOM 915 C C . ALA A 1 119 ? 20.607 -11.087 3.985 1.00 61.56 119 ALA A C 1
ATOM 917 O O . ALA A 1 119 ? 19.587 -10.449 4.245 1.00 61.56 119 ALA A O 1
ATOM 918 N N . ASP A 1 120 ? 21.806 -10.501 3.885 1.00 69.19 120 ASP A N 1
ATOM 919 C CA . ASP A 1 120 ? 22.036 -9.063 4.110 1.00 69.19 120 ASP A CA 1
ATOM 920 C C . ASP A 1 120 ? 21.325 -8.213 3.050 1.00 69.19 120 ASP A C 1
ATOM 922 O O . ASP A 1 120 ? 20.756 -7.162 3.343 1.00 69.19 120 ASP A O 1
ATOM 926 N N . SER A 1 121 ? 21.299 -8.688 1.802 1.00 73.62 121 SER A N 1
ATOM 927 C CA . SER A 1 121 ? 20.610 -8.004 0.698 1.00 73.62 121 SER A CA 1
ATOM 928 C C . SER A 1 121 ? 19.087 -7.980 0.893 1.00 73.62 121 SER A C 1
ATOM 930 O O . SER A 1 121 ? 18.431 -6.985 0.588 1.00 73.62 121 SER A O 1
ATOM 932 N N . ARG A 1 122 ? 18.502 -9.052 1.444 1.00 73.50 122 ARG A N 1
ATOM 933 C CA . ARG A 1 122 ? 17.063 -9.112 1.746 1.00 73.50 122 ARG A CA 1
ATOM 934 C C . ARG A 1 122 ? 16.697 -8.249 2.954 1.00 73.50 122 ARG A C 1
ATOM 936 O O . ARG A 1 122 ? 15.688 -7.548 2.901 1.00 73.50 122 ARG A O 1
ATOM 943 N N . ALA A 1 123 ? 17.518 -8.263 4.004 1.00 78.56 123 ALA A N 1
ATOM 944 C CA . ALA A 1 123 ? 17.311 -7.433 5.189 1.00 78.56 123 ALA A CA 1
ATOM 945 C C . ALA A 1 123 ? 17.442 -5.934 4.865 1.00 78.56 123 ALA A C 1
ATOM 947 O O . ALA A 1 123 ? 16.591 -5.135 5.249 1.00 78.56 123 ALA A O 1
ATOM 948 N N . THR A 1 124 ? 18.450 -5.544 4.079 1.00 80.88 124 THR A N 1
ATOM 949 C CA . THR A 1 124 ? 18.607 -4.148 3.629 1.00 80.88 124 THR A CA 1
ATOM 950 C C . THR A 1 124 ? 17.431 -3.682 2.770 1.00 80.88 124 THR A C 1
ATOM 952 O O . THR A 1 124 ? 16.939 -2.571 2.968 1.00 80.88 124 THR A O 1
ATOM 955 N N . LEU A 1 125 ? 16.920 -4.534 1.876 1.00 82.12 125 LEU A N 1
ATOM 956 C CA . LEU A 1 125 ? 15.724 -4.232 1.088 1.00 82.12 125 LEU A CA 1
ATOM 957 C C . LEU A 1 125 ? 14.469 -4.099 1.964 1.00 82.12 125 LEU A C 1
ATOM 959 O O . LEU A 1 125 ? 13.676 -3.182 1.746 1.00 82.12 125 LEU A O 1
ATOM 963 N N . ALA A 1 126 ? 14.295 -4.958 2.972 1.00 83.75 126 ALA A N 1
ATOM 964 C CA . ALA A 1 126 ? 13.187 -4.856 3.923 1.00 83.75 126 ALA A CA 1
ATOM 965 C C . ALA A 1 126 ? 13.245 -3.542 4.724 1.00 83.75 126 ALA A C 1
ATOM 967 O O . ALA A 1 126 ? 12.248 -2.825 4.790 1.00 83.75 126 ALA A O 1
ATOM 968 N N . ALA A 1 127 ? 14.423 -3.165 5.234 1.00 84.31 127 ALA A N 1
ATOM 969 C CA . ALA A 1 127 ? 14.620 -1.909 5.960 1.00 84.31 127 ALA A CA 1
ATOM 970 C C . ALA A 1 127 ? 14.351 -0.681 5.073 1.00 84.31 127 ALA A C 1
ATOM 972 O O . ALA A 1 127 ? 13.676 0.262 5.489 1.00 84.31 127 ALA A O 1
ATOM 973 N N . ALA A 1 128 ? 14.830 -0.707 3.824 1.00 86.50 128 ALA A N 1
ATOM 974 C CA . ALA A 1 128 ? 14.554 0.345 2.851 1.00 86.50 128 ALA A CA 1
ATOM 975 C C . ALA A 1 128 ? 13.054 0.450 2.527 1.00 86.50 128 ALA A C 1
ATOM 977 O O . ALA A 1 128 ? 12.536 1.556 2.396 1.00 86.50 128 ALA A O 1
ATOM 978 N N . THR A 1 129 ? 12.353 -0.686 2.446 1.00 87.38 129 THR A N 1
ATOM 979 C CA . THR A 1 129 ? 10.908 -0.739 2.172 1.00 87.38 129 THR A CA 1
ATOM 980 C C . THR A 1 129 ? 10.095 -0.150 3.324 1.00 87.38 129 THR A C 1
ATOM 982 O O . THR A 1 129 ? 9.212 0.668 3.077 1.00 87.38 129 THR A O 1
ATOM 985 N N . ILE A 1 130 ? 10.420 -0.505 4.572 1.00 88.69 130 ILE A N 1
ATOM 986 C CA . ILE A 1 130 ? 9.781 0.059 5.773 1.00 88.69 130 ILE A CA 1
ATOM 987 C C . ILE A 1 130 ? 9.935 1.581 5.775 1.00 88.69 130 ILE A C 1
ATOM 989 O O . ILE A 1 130 ? 8.939 2.302 5.753 1.00 88.69 130 ILE A O 1
ATOM 993 N N . LYS A 1 131 ? 11.177 2.068 5.661 1.00 89.75 131 LYS A N 1
ATOM 994 C CA . LYS A 1 131 ? 11.473 3.505 5.655 1.00 89.75 131 LYS A CA 1
ATOM 995 C C . LYS A 1 131 ? 10.772 4.244 4.511 1.00 89.75 131 LYS A C 1
ATOM 997 O O . LYS A 1 131 ? 10.296 5.362 4.696 1.00 89.75 131 LYS A O 1
ATOM 1002 N N . ALA A 1 132 ? 10.709 3.641 3.323 1.00 89.38 132 ALA A N 1
ATOM 1003 C CA . ALA A 1 132 ? 10.021 4.228 2.175 1.00 89.38 132 ALA A CA 1
ATOM 1004 C C . ALA A 1 132 ? 8.502 4.322 2.395 1.00 89.38 132 ALA A C 1
ATOM 1006 O O . ALA A 1 132 ? 7.900 5.337 2.034 1.00 89.38 132 ALA A O 1
ATOM 1007 N N . ASN A 1 133 ? 7.886 3.305 3.004 1.00 89.69 133 ASN A N 1
ATOM 1008 C CA . ASN A 1 133 ? 6.459 3.313 3.329 1.00 89.69 133 ASN A CA 1
ATOM 1009 C C . ASN A 1 133 ? 6.130 4.360 4.403 1.00 89.69 133 ASN A C 1
ATOM 1011 O O . ASN A 1 133 ? 5.215 5.157 4.203 1.00 89.69 133 ASN A O 1
ATOM 1015 N N . GLU A 1 134 ? 6.910 4.426 5.486 1.00 90.06 134 GLU A N 1
ATOM 1016 C CA . GLU A 1 134 ? 6.758 5.437 6.545 1.00 90.06 134 GLU A CA 1
ATOM 1017 C C . GLU A 1 134 ? 6.891 6.863 5.991 1.00 90.06 134 GLU A C 1
ATOM 1019 O O . GLU A 1 134 ? 6.047 7.726 6.237 1.00 90.06 134 GLU A O 1
ATOM 1024 N N . ALA A 1 135 ? 7.918 7.108 5.171 1.00 89.62 135 ALA A N 1
ATOM 1025 C CA . ALA A 1 135 ? 8.115 8.404 4.530 1.00 89.62 135 ALA A CA 1
ATOM 1026 C C . ALA A 1 135 ? 6.949 8.764 3.595 1.00 89.62 135 ALA A C 1
ATOM 1028 O O . ALA A 1 135 ? 6.471 9.898 3.608 1.00 89.62 135 ALA A O 1
ATOM 1029 N N . SER A 1 136 ? 6.462 7.797 2.810 1.00 88.62 136 SER A N 1
ATOM 1030 C CA . SER A 1 136 ? 5.350 8.011 1.878 1.00 88.62 136 SER A CA 1
ATOM 1031 C C . SER A 1 136 ? 4.060 8.385 2.599 1.00 88.62 136 SER A C 1
ATOM 1033 O O . SER A 1 136 ? 3.311 9.233 2.111 1.00 88.62 136 SER A O 1
ATOM 1035 N N . CYS A 1 137 ? 3.793 7.792 3.762 1.00 87.50 137 CYS A N 1
ATOM 1036 C CA . CYS A 1 137 ? 2.575 8.109 4.488 1.00 87.50 137 CYS A CA 1
ATOM 1037 C C . CYS A 1 137 ? 2.646 9.381 5.310 1.00 87.50 137 CYS A C 1
ATOM 1039 O O . CYS A 1 137 ? 1.674 10.132 5.314 1.00 87.50 137 CYS A O 1
ATOM 1041 N N . ARG A 1 138 ? 3.816 9.731 5.849 1.00 88.12 138 ARG A N 1
ATOM 1042 C CA . ARG A 1 138 ? 4.028 11.082 6.384 1.00 88.12 138 ARG A CA 1
ATOM 1043 C C . ARG A 1 138 ? 3.894 12.170 5.315 1.00 88.12 138 ARG A C 1
ATOM 1045 O O . ARG A 1 138 ? 3.372 13.248 5.590 1.00 88.12 138 ARG A O 1
ATOM 1052 N N . ALA A 1 139 ? 4.308 11.884 4.080 1.00 88.25 139 ALA A N 1
ATOM 1053 C CA . ALA A 1 139 ? 4.170 12.805 2.953 1.00 88.25 139 ALA A CA 1
ATOM 1054 C C . ALA A 1 139 ? 2.726 12.942 2.422 1.00 88.25 139 ALA A C 1
ATOM 1056 O O . ALA A 1 139 ? 2.469 13.813 1.592 1.00 88.25 139 ALA A O 1
ATOM 1057 N N . GLY A 1 140 ? 1.776 12.114 2.878 1.00 84.56 140 GLY A N 1
ATOM 1058 C CA . GLY A 1 140 ? 0.407 12.104 2.351 1.00 84.56 140 GLY A CA 1
ATOM 1059 C C . GLY A 1 140 ? 0.295 11.482 0.957 1.00 84.56 140 GLY A C 1
ATOM 1060 O O . GLY A 1 140 ? -0.605 11.815 0.191 1.00 84.56 140 GLY A O 1
ATOM 1061 N N . HIS A 1 141 ? 1.217 10.591 0.592 1.00 86.44 141 HIS A N 1
ATOM 1062 C CA . HIS A 1 141 ? 1.138 9.805 -0.642 1.00 86.44 141 HIS A CA 1
ATOM 1063 C C . HIS A 1 141 ? 0.431 8.462 -0.438 1.00 86.44 141 HIS A C 1
ATOM 1065 O O . HIS A 1 141 ? 0.424 7.625 -1.345 1.00 86.44 141 HIS A O 1
ATOM 1071 N N . TRP A 1 142 ? -0.161 8.242 0.741 1.00 88.00 142 TRP A N 1
ATOM 1072 C CA . TRP A 1 142 ? -0.932 7.041 1.016 1.00 88.00 142 TRP A CA 1
ATOM 1073 C C . TRP A 1 142 ? -2.417 7.238 0.812 1.00 88.00 142 TRP A C 1
ATOM 1075 O O . TRP A 1 142 ? -3.020 8.136 1.382 1.00 88.00 142 TRP A O 1
ATOM 1085 N N . THR A 1 143 ? -2.987 6.353 0.010 1.00 89.88 143 THR A N 1
ATOM 1086 C CA . THR A 1 143 ? -4.410 6.253 -0.278 1.00 89.88 143 THR A CA 1
ATOM 1087 C C . THR A 1 143 ? -4.950 4.990 0.366 1.00 89.88 143 THR A C 1
ATOM 1089 O O . THR A 1 143 ? -4.357 3.917 0.220 1.00 89.88 143 THR A O 1
ATOM 1092 N N . VAL A 1 144 ? -6.075 5.120 1.059 1.00 91.25 144 VAL A N 1
ATOM 1093 C CA . VAL A 1 144 ? -6.813 4.010 1.665 1.00 91.25 144 VAL A CA 1
ATOM 1094 C C . VAL A 1 144 ? -8.268 4.035 1.207 1.00 91.25 144 VAL A C 1
ATOM 1096 O O . VAL A 1 144 ? -8.768 5.106 0.849 1.00 91.25 144 VAL A O 1
ATOM 1099 N N . PRO A 1 145 ? -8.953 2.882 1.179 1.00 91.50 145 PRO A N 1
ATOM 1100 C CA . PRO A 1 145 ? -10.391 2.849 0.980 1.00 91.50 145 PRO A CA 1
ATOM 1101 C C . PRO A 1 145 ? -11.082 3.578 2.138 1.00 91.50 145 PRO A C 1
ATOM 1103 O O . PRO A 1 145 ? -10.718 3.420 3.302 1.00 91.50 145 PRO A O 1
ATOM 1106 N N . ASP A 1 146 ? -12.065 4.402 1.807 1.00 91.06 146 ASP A N 1
ATOM 1107 C CA . ASP A 1 146 ? -12.868 5.172 2.748 1.00 91.06 146 ASP A CA 1
ATOM 1108 C C . ASP A 1 146 ? -13.910 4.268 3.412 1.00 91.06 146 ASP A C 1
ATOM 1110 O O . ASP A 1 146 ? -15.043 4.133 2.946 1.00 91.06 146 ASP A O 1
ATOM 1114 N N . LEU A 1 147 ? -13.470 3.599 4.476 1.00 90.81 147 LEU A N 1
ATOM 1115 C CA . LEU A 1 147 ? -14.256 2.647 5.267 1.00 90.81 147 LEU A CA 1
ATOM 1116 C C . LEU A 1 147 ? -14.727 3.252 6.603 1.00 90.81 147 LEU A C 1
ATOM 1118 O O . LEU A 1 147 ? -15.356 2.572 7.416 1.00 90.81 147 LEU A O 1
ATOM 1122 N N . PHE A 1 148 ? -14.420 4.529 6.838 1.00 88.94 148 PHE A N 1
ATOM 1123 C CA . PHE A 1 148 ? -14.651 5.192 8.116 1.00 88.94 148 PHE A CA 1
ATOM 1124 C C . PHE A 1 148 ? -16.141 5.385 8.369 1.00 88.94 148 PHE A C 1
ATOM 1126 O O . PHE A 1 148 ? -16.811 6.058 7.586 1.00 88.94 148 PHE A O 1
ATOM 1133 N N . ASN A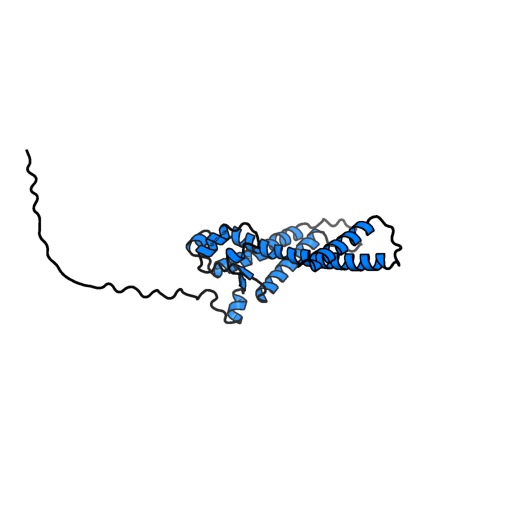 1 149 ? -16.653 4.792 9.453 1.00 80.06 149 ASN A N 1
ATOM 1134 C CA . ASN A 1 149 ? -18.068 4.854 9.851 1.00 80.06 149 ASN A CA 1
ATOM 1135 C C . ASN A 1 149 ? -19.048 4.469 8.716 1.00 80.06 149 ASN A C 1
ATOM 1137 O O . ASN A 1 149 ? -20.182 4.944 8.661 1.00 80.06 149 ASN A O 1
ATOM 1141 N N . LYS A 1 150 ? -18.599 3.637 7.761 1.00 88.88 150 LYS A N 1
ATOM 1142 C CA . LYS A 1 150 ? -19.344 3.271 6.544 1.00 88.88 150 LYS A CA 1
ATOM 1143 C C . LYS A 1 150 ? -19.478 1.752 6.427 1.00 88.88 150 LYS A C 1
ATOM 1145 O O . LYS A 1 150 ? -18.812 1.141 5.589 1.00 88.88 150 LYS A O 1
ATOM 1150 N N . PRO A 1 151 ? -20.388 1.120 7.186 1.00 89.56 151 PRO A N 1
ATOM 1151 C CA . PRO A 1 151 ? -20.517 -0.339 7.204 1.00 89.56 151 PRO A CA 1
ATOM 1152 C C . PRO A 1 151 ? -20.906 -0.933 5.842 1.00 89.56 151 PRO A C 1
ATOM 1154 O O . PRO A 1 151 ? -20.454 -2.012 5.468 1.00 89.56 151 PRO A O 1
ATOM 1157 N N . ALA A 1 152 ? -21.688 -0.206 5.035 1.00 90.00 152 ALA A N 1
ATOM 1158 C CA . ALA A 1 152 ? -22.001 -0.625 3.669 1.00 90.00 152 ALA A CA 1
ATOM 1159 C C . ALA A 1 152 ? -20.755 -0.673 2.763 1.00 90.00 152 ALA A C 1
ATOM 1161 O O . ALA A 1 152 ? -20.625 -1.596 1.958 1.00 90.00 152 ALA A O 1
ATOM 1162 N N . ALA A 1 153 ? -19.829 0.283 2.918 1.00 90.25 153 ALA A N 1
ATOM 1163 C CA . ALA A 1 153 ? -18.561 0.285 2.192 1.00 90.25 153 ALA A CA 1
ATOM 1164 C C . ALA A 1 153 ? -17.649 -0.850 2.678 1.00 90.25 153 ALA A C 1
ATOM 1166 O O . ALA A 1 153 ? -17.041 -1.521 1.850 1.00 90.25 153 ALA A O 1
ATOM 1167 N N . CYS A 1 154 ? -17.622 -1.135 3.986 1.00 91.75 154 CYS A N 1
ATOM 1168 C CA . CYS A 1 154 ? -16.907 -2.289 4.540 1.00 91.75 154 CYS A CA 1
ATOM 1169 C C . CYS A 1 154 ? -17.408 -3.613 3.953 1.00 91.75 154 CYS A C 1
ATOM 1171 O O . CYS A 1 154 ? -16.602 -4.407 3.478 1.00 91.75 154 CYS A O 1
ATOM 1173 N N . ARG A 1 155 ? -18.730 -3.829 3.898 1.00 92.25 155 ARG A N 1
ATOM 1174 C CA . ARG A 1 155 ? -19.325 -5.027 3.274 1.00 92.25 155 ARG A CA 1
ATOM 1175 C C . ARG A 1 155 ? -18.971 -5.153 1.798 1.00 92.25 155 ARG A C 1
ATOM 1177 O O . ARG A 1 155 ? -18.558 -6.219 1.350 1.00 92.25 155 ARG A O 1
ATOM 1184 N N . ALA A 1 156 ? -19.101 -4.065 1.040 1.00 92.25 156 ALA A N 1
ATOM 1185 C CA . ALA A 1 156 ? -18.715 -4.059 -0.367 1.00 92.25 156 ALA A CA 1
ATOM 1186 C C . ALA A 1 156 ? -17.218 -4.367 -0.538 1.00 92.25 156 ALA A C 1
ATOM 1188 O O . ALA A 1 156 ? -16.833 -5.073 -1.469 1.00 92.25 156 ALA A O 1
ATOM 1189 N N . PHE A 1 157 ? -16.382 -3.852 0.366 1.00 93.94 157 PHE A N 1
ATOM 1190 C CA . PHE A 1 157 ? -14.940 -4.047 0.353 1.00 93.94 157 PHE A CA 1
ATOM 1191 C C . PHE A 1 157 ? -14.524 -5.470 0.720 1.00 93.94 157 PHE A C 1
ATOM 1193 O O . PHE A 1 157 ? -13.629 -6.007 0.078 1.00 93.94 157 PHE A O 1
ATOM 1200 N N . LEU A 1 158 ? -15.219 -6.132 1.645 1.00 92.94 158 LEU A N 1
ATOM 1201 C CA . LEU A 1 158 ? -15.010 -7.554 1.940 1.00 92.94 158 LEU A CA 1
ATOM 1202 C C . LEU A 1 158 ? -15.322 -8.462 0.741 1.00 92.94 158 LEU A C 1
ATOM 1204 O O . LEU A 1 158 ? -14.668 -9.486 0.567 1.00 92.94 158 LEU A O 1
ATOM 1208 N N . LEU A 1 159 ? -16.272 -8.074 -0.114 1.00 92.38 159 LEU A N 1
ATOM 1209 C CA . LEU A 1 159 ? -16.646 -8.810 -1.330 1.00 92.38 159 LEU A CA 1
ATOM 1210 C C . LEU A 1 159 ? -15.798 -8.443 -2.561 1.00 92.38 159 LEU A C 1
ATOM 1212 O O . LEU A 1 159 ? -16.046 -8.933 -3.666 1.00 92.38 159 LEU A O 1
ATOM 1216 N N . TRP A 1 160 ? -14.819 -7.551 -2.410 1.00 93.75 160 TRP A N 1
ATOM 1217 C CA . TRP A 1 160 ? -13.979 -7.116 -3.516 1.00 93.75 160 TRP A CA 1
ATOM 1218 C C . TRP A 1 160 ? -12.956 -8.192 -3.901 1.00 93.75 160 TRP A C 1
ATOM 1220 O O . TRP A 1 160 ? -12.224 -8.710 -3.068 1.00 93.75 160 TRP A O 1
ATOM 1230 N N . ASN A 1 161 ? -12.855 -8.500 -5.196 1.00 89.38 161 ASN A N 1
ATOM 1231 C CA . ASN A 1 161 ? -12.025 -9.604 -5.705 1.00 89.38 161 ASN A CA 1
ATOM 1232 C C . ASN A 1 161 ? -10.587 -9.190 -6.082 1.00 89.38 161 ASN A C 1
ATOM 1234 O O . ASN A 1 161 ? -9.967 -9.815 -6.942 1.00 89.38 161 ASN A O 1
ATOM 1238 N N . GLY A 1 162 ? -10.068 -8.087 -5.539 1.00 86.50 162 GLY A N 1
ATOM 1239 C CA . GLY A 1 162 ? -8.721 -7.604 -5.866 1.00 86.50 162 GLY A CA 1
ATOM 1240 C C . GLY A 1 162 ? -8.579 -6.910 -7.230 1.00 86.50 162 GLY A C 1
ATOM 1241 O O . GLY A 1 162 ? -7.487 -6.458 -7.580 1.00 86.50 162 GLY A O 1
ATOM 1242 N N . ASP A 1 163 ? -9.654 -6.771 -8.018 1.00 87.12 163 ASP A N 1
ATOM 1243 C CA . ASP A 1 163 ? -9.592 -6.033 -9.283 1.00 87.12 163 ASP A CA 1
ATOM 1244 C C . ASP A 1 163 ? -9.622 -4.521 -9.038 1.00 87.12 163 ASP A C 1
ATOM 1246 O O . ASP A 1 163 ? -10.651 -3.930 -8.695 1.00 87.12 163 ASP A O 1
ATOM 1250 N N . ARG A 1 164 ? -8.495 -3.860 -9.302 1.00 80.50 164 ARG A N 1
ATOM 1251 C CA . ARG A 1 164 ? -8.344 -2.406 -9.189 1.00 80.50 164 ARG A CA 1
ATOM 1252 C C . ARG A 1 164 ? -9.389 -1.615 -9.985 1.00 80.50 164 ARG A C 1
ATOM 1254 O O . ARG A 1 164 ? -9.732 -0.505 -9.580 1.00 80.50 164 ARG A O 1
ATOM 1261 N N . GLY A 1 165 ? -9.866 -2.131 -11.121 1.00 82.94 165 GLY A N 1
ATOM 1262 C CA . GLY A 1 165 ? -10.906 -1.467 -11.913 1.00 82.94 165 GLY A CA 1
ATOM 1263 C C . GLY A 1 165 ? -12.211 -1.313 -11.131 1.00 82.94 165 GLY A C 1
ATOM 1264 O O . GLY A 1 165 ? -12.840 -0.257 -11.183 1.00 82.94 165 GLY A O 1
ATOM 1265 N N . THR A 1 166 ? -12.554 -2.338 -10.351 1.00 85.56 166 THR A N 1
ATOM 1266 C CA . THR A 1 166 ? -13.784 -2.393 -9.550 1.00 85.56 166 THR A CA 1
ATOM 1267 C C . THR A 1 166 ? -13.673 -1.674 -8.211 1.00 85.56 166 THR A C 1
ATOM 1269 O O . THR A 1 166 ? -14.690 -1.241 -7.681 1.00 85.56 166 THR A O 1
ATOM 1272 N N . LEU A 1 167 ? -12.456 -1.444 -7.705 1.00 85.12 167 LEU A N 1
ATOM 1273 C CA . LEU A 1 167 ? -12.236 -0.816 -6.400 1.00 85.12 167 LEU A CA 1
ATOM 1274 C C . LEU A 1 167 ? -12.939 0.544 -6.257 1.00 85.12 167 LEU A C 1
ATOM 1276 O O . LEU A 1 167 ? -13.508 0.834 -5.213 1.00 85.12 167 LEU A O 1
ATOM 1280 N N . LYS A 1 168 ? -12.969 1.352 -7.324 1.00 84.06 168 LYS A N 1
ATOM 1281 C CA . LYS A 1 168 ? -13.645 2.664 -7.323 1.00 84.06 168 LYS A CA 1
ATOM 1282 C C . LYS A 1 168 ? -15.162 2.584 -7.147 1.00 84.06 168 LYS A C 1
ATOM 1284 O O . LYS A 1 168 ? -15.778 3.580 -6.794 1.00 84.06 168 LYS A O 1
ATOM 1289 N N . HIS A 1 169 ? -15.758 1.440 -7.472 1.00 84.31 169 HIS A N 1
ATOM 1290 C CA . HIS A 1 169 ? -17.187 1.187 -7.295 1.00 84.31 169 HIS A CA 1
ATOM 1291 C C . HIS A 1 169 ? -17.497 0.616 -5.911 1.00 84.31 169 HIS A C 1
ATOM 1293 O O . HIS A 1 169 ? -18.639 0.674 -5.471 1.00 84.31 169 HIS A O 1
ATOM 1299 N N . VAL A 1 170 ? -16.479 0.072 -5.248 1.00 85.25 170 VAL A N 1
ATOM 1300 C CA . VAL A 1 170 ? -16.571 -0.551 -3.931 1.00 85.25 170 VAL A CA 1
ATOM 1301 C C . VAL A 1 170 ? -16.372 0.481 -2.824 1.00 85.25 170 VAL A C 1
ATOM 1303 O O . VAL A 1 170 ? -17.156 0.534 -1.882 1.00 85.25 170 VAL A O 1
ATOM 1306 N N . ALA A 1 171 ? -15.337 1.313 -2.944 1.00 84.12 171 ALA A N 1
ATOM 1307 C CA . ALA A 1 171 ? -15.012 2.336 -1.963 1.00 84.12 171 ALA A CA 1
ATOM 1308 C C . ALA A 1 171 ? -14.308 3.528 -2.623 1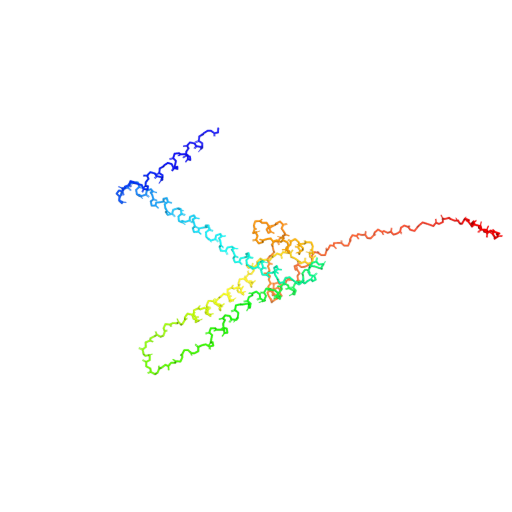.00 84.12 171 ALA A C 1
ATOM 1310 O O . ALA A 1 171 ? -13.508 3.383 -3.553 1.00 84.12 171 ALA A O 1
ATOM 1311 N N . ASN A 1 172 ? -14.578 4.725 -2.102 1.00 88.75 172 ASN A N 1
ATOM 1312 C CA . ASN A 1 172 ? -13.796 5.906 -2.455 1.00 88.75 172 ASN A CA 1
ATOM 1313 C C . ASN A 1 172 ? -12.382 5.777 -1.883 1.00 88.75 172 ASN A C 1
ATOM 1315 O O . ASN A 1 172 ? -12.179 5.123 -0.867 1.00 88.75 172 ASN A O 1
ATOM 1319 N N . LEU A 1 173 ? -11.399 6.399 -2.532 1.00 89.69 173 LEU A N 1
ATOM 1320 C CA . LEU A 1 173 ? -10.035 6.452 -2.011 1.00 89.69 173 LEU A CA 1
ATOM 1321 C C . LEU A 1 173 ? -9.803 7.799 -1.341 1.00 89.69 173 LEU A C 1
ATOM 1323 O O . LEU A 1 173 ? -10.037 8.842 -1.952 1.00 89.69 173 LEU A O 1
ATOM 1327 N N . VAL A 1 174 ? -9.304 7.762 -0.113 1.00 89.31 174 VAL A N 1
ATOM 1328 C CA . VAL A 1 174 ? -8.993 8.941 0.693 1.00 89.31 174 VAL A CA 1
ATOM 1329 C C . VAL A 1 174 ? -7.517 8.925 1.057 1.00 89.31 174 VAL A C 1
ATOM 1331 O O . VAL A 1 174 ? -6.918 7.867 1.262 1.00 89.31 174 VAL A O 1
ATOM 1334 N N . THR A 1 175 ? -6.912 10.108 1.100 1.00 89.69 175 THR A N 1
ATOM 1335 C CA . THR A 1 175 ? -5.528 10.254 1.543 1.00 89.69 175 THR A CA 1
ATOM 1336 C C . THR A 1 175 ? -5.447 10.060 3.052 1.00 89.69 175 THR A C 1
ATOM 1338 O O . THR A 1 175 ? -6.092 10.778 3.812 1.00 89.69 175 THR A O 1
ATOM 1341 N N . TYR A 1 176 ? -4.632 9.103 3.477 1.00 89.25 176 TYR A N 1
ATOM 1342 C CA . TYR A 1 176 ? -4.389 8.797 4.876 1.00 89.25 176 TYR A CA 1
ATOM 1343 C C . TYR A 1 176 ?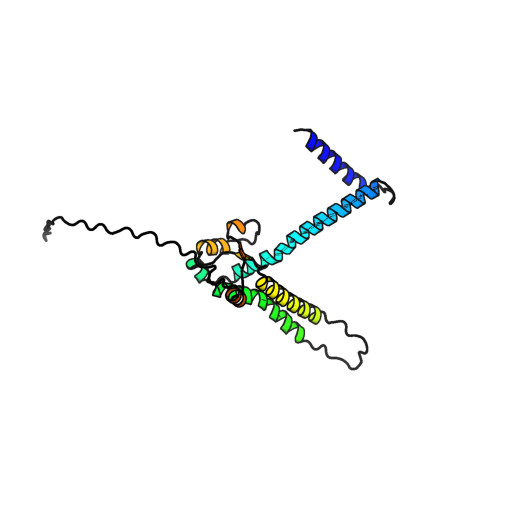 -3.174 9.559 5.409 1.00 89.25 176 TYR A C 1
ATOM 1345 O O . TYR A 1 176 ? -2.148 9.681 4.732 1.00 89.25 176 TYR A O 1
ATOM 1353 N N . PHE A 1 177 ? -3.285 10.000 6.660 1.00 87.88 177 PHE A N 1
ATOM 1354 C CA . PHE A 1 177 ? -2.195 10.580 7.430 1.00 87.88 177 PHE A CA 1
ATOM 1355 C C . PHE A 1 177 ? -2.092 9.864 8.781 1.00 87.88 177 PHE A C 1
ATOM 1357 O O . PHE A 1 177 ? -3.116 9.714 9.453 1.00 87.88 177 PHE A O 1
ATOM 1364 N N . PRO A 1 178 ? -0.886 9.460 9.211 1.00 86.94 178 PRO A N 1
ATOM 1365 C CA . PRO A 1 178 ? -0.699 8.881 10.536 1.00 86.94 178 PRO A CA 1
ATOM 1366 C C . PRO A 1 178 ? -1.014 9.895 11.650 1.00 86.94 178 PRO A C 1
ATOM 1368 O O . PRO A 1 178 ? -1.010 11.110 11.427 1.00 86.94 178 PRO A O 1
ATOM 1371 N N . ALA A 1 179 ? -1.358 9.396 12.843 1.00 86.25 179 ALA A N 1
ATOM 1372 C CA . ALA A 1 179 ? -1.820 10.215 13.970 1.00 86.25 179 ALA A CA 1
ATOM 1373 C C . ALA A 1 179 ? -0.859 11.352 14.369 1.00 86.25 179 ALA A C 1
ATOM 1375 O O . ALA A 1 179 ? -1.318 12.429 14.748 1.00 86.25 179 ALA A O 1
ATOM 1376 N N . ASP A 1 180 ? 0.455 11.139 14.263 1.00 85.75 180 ASP A N 1
ATOM 1377 C CA . ASP A 1 180 ? 1.482 12.158 14.512 1.00 85.75 180 ASP A CA 1
ATOM 1378 C C . ASP A 1 180 ? 1.343 13.343 13.541 1.00 85.75 180 ASP A C 1
ATOM 1380 O O . ASP A 1 180 ? 1.203 14.490 13.964 1.00 85.75 180 ASP A O 1
ATOM 1384 N N . VAL A 1 181 ? 1.258 13.060 12.240 1.00 86.38 181 VAL A N 1
ATOM 1385 C CA . VAL A 1 181 ? 1.133 14.084 11.191 1.00 86.38 181 VAL A CA 1
ATOM 1386 C C . VAL A 1 181 ? -0.233 14.769 11.211 1.00 86.38 181 VAL A C 1
ATOM 1388 O O . VAL A 1 181 ? -0.333 15.958 10.904 1.00 86.38 181 VAL A O 1
ATOM 1391 N N . ARG A 1 182 ? -1.300 14.054 11.586 1.00 84.62 182 ARG A N 1
ATOM 1392 C CA . ARG A 1 182 ? -2.638 14.648 11.741 1.00 84.62 182 ARG A CA 1
ATOM 1393 C C . ARG A 1 182 ? -2.653 15.736 12.809 1.00 84.62 182 ARG A C 1
ATOM 1395 O O . ARG A 1 182 ? -3.172 16.819 12.543 1.00 84.62 182 ARG A O 1
ATOM 1402 N N . LYS A 1 183 ? -2.025 15.474 13.962 1.00 85.31 183 LYS A N 1
ATOM 1403 C CA . LYS A 1 183 ? -1.878 16.452 15.051 1.00 85.31 183 LYS A CA 1
ATOM 1404 C C . LYS A 1 183 ? -1.069 17.670 14.609 1.00 85.31 183 LYS A C 1
ATOM 1406 O O . LYS A 1 183 ? -1.510 18.793 14.816 1.00 85.31 183 LYS A O 1
ATOM 1411 N N . GLU A 1 184 ? 0.062 17.462 13.933 1.00 84.12 184 GLU A N 1
ATOM 1412 C CA . GLU A 1 184 ? 0.904 18.559 13.423 1.00 84.12 184 GLU A CA 1
ATOM 1413 C C . GLU A 1 184 ? 0.180 19.457 12.411 1.00 84.12 184 GLU A C 1
ATOM 1415 O O . GLU A 1 184 ? 0.421 20.662 12.357 1.00 84.12 184 GLU A O 1
ATOM 1420 N N . ARG A 1 185 ? -0.708 18.877 11.597 1.00 82.06 185 ARG A N 1
ATOM 1421 C CA . ARG A 1 185 ? -1.450 19.600 10.555 1.00 82.06 185 ARG A CA 1
ATOM 1422 C C . ARG A 1 185 ? -2.805 20.139 11.013 1.00 82.06 185 ARG A C 1
ATOM 1424 O O . ARG A 1 185 ? -3.489 20.758 10.202 1.00 82.06 185 ARG A O 1
ATOM 1431 N N . GLY A 1 186 ? -3.211 19.888 12.259 1.00 80.25 186 GLY A N 1
ATOM 1432 C CA . GLY A 1 186 ? -4.542 20.251 12.756 1.00 80.25 186 GLY A CA 1
ATOM 1433 C C . GLY A 1 186 ? -5.687 19.540 12.022 1.00 80.25 186 GLY A C 1
ATOM 1434 O O . GLY A 1 186 ? -6.785 20.077 11.919 1.00 80.25 186 GLY A O 1
ATOM 1435 N N . ILE A 1 187 ? -5.440 18.347 11.469 1.00 74.50 187 ILE A N 1
ATOM 1436 C CA . ILE A 1 187 ? -6.454 17.533 10.783 1.00 74.50 187 ILE A CA 1
ATOM 1437 C C . ILE A 1 187 ? -7.045 16.575 11.822 1.00 74.50 187 ILE A C 1
ATOM 1439 O O . ILE A 1 187 ? -6.710 15.392 11.856 1.00 74.50 187 ILE A O 1
ATOM 1443 N N . GLU A 1 188 ? -7.886 17.093 12.717 1.00 64.62 188 GLU A N 1
ATOM 1444 C CA . GLU A 1 188 ? -8.457 16.292 13.813 1.00 64.62 188 GLU A CA 1
ATOM 1445 C C . GLU A 1 188 ? -9.625 15.397 13.372 1.00 64.62 188 GLU A C 1
ATOM 1447 O O . GLU A 1 188 ? -10.018 14.493 14.102 1.00 64.62 188 GLU A O 1
ATOM 1452 N N . SER A 1 189 ? -10.155 15.568 12.157 1.00 57.06 189 SER A N 1
ATOM 1453 C CA . SER A 1 189 ? -11.330 14.812 11.732 1.00 57.06 189 SER A CA 1
ATOM 1454 C C . SER A 1 189 ? -11.377 14.562 10.224 1.00 57.06 189 SER A C 1
ATOM 1456 O O . SER A 1 189 ? -11.769 15.423 9.442 1.00 57.06 189 SER A O 1
ATOM 1458 N N . LEU A 1 190 ? -11.058 13.327 9.830 1.00 56.69 190 LEU A N 1
ATOM 1459 C CA . LEU A 1 190 ? -11.543 12.710 8.586 1.00 56.69 190 LEU A CA 1
ATOM 1460 C C . LEU A 1 190 ? -12.907 12.012 8.787 1.00 56.69 190 LEU A C 1
ATOM 1462 O O . LEU A 1 190 ? -13.518 11.582 7.816 1.00 56.69 190 LEU A O 1
ATOM 1466 N N . ALA A 1 191 ? -13.372 11.904 10.040 1.00 52.62 191 ALA A N 1
ATOM 1467 C CA . ALA A 1 191 ? -14.529 11.106 10.448 1.00 52.62 191 ALA A CA 1
ATOM 1468 C C . ALA A 1 191 ? -15.823 11.914 10.686 1.00 52.62 191 ALA A C 1
ATOM 1470 O O . ALA A 1 191 ? -16.891 11.314 10.769 1.00 52.62 191 ALA A O 1
ATOM 1471 N N . SER A 1 192 ? -15.764 13.249 10.757 1.00 47.50 192 SER A N 1
ATOM 1472 C CA . SER A 1 192 ? -16.941 14.103 10.991 1.00 47.50 192 SER A CA 1
ATOM 1473 C C . SER A 1 192 ? -17.512 14.639 9.684 1.00 47.50 192 SER A C 1
ATOM 1475 O O . SER A 1 192 ? -17.388 15.812 9.344 1.00 47.50 192 SER A O 1
ATOM 1477 N N . SER A 1 193 ? -18.174 13.761 8.948 1.00 46.69 193 SER A N 1
ATOM 1478 C CA . SER A 1 193 ? -19.480 14.136 8.421 1.00 46.69 193 SER A CA 1
ATOM 1479 C C . SER A 1 193 ? -20.476 13.293 9.202 1.00 46.69 193 SER A C 1
ATOM 1481 O O . SER A 1 193 ? -20.836 12.200 8.762 1.00 46.69 193 SER A O 1
ATOM 1483 N N . GLU A 1 194 ? -20.824 13.744 10.410 1.00 47.44 194 GLU A N 1
ATOM 1484 C CA . GLU A 1 194 ? -22.006 13.216 11.085 1.00 47.44 194 GLU A CA 1
ATOM 1485 C C . GLU A 1 194 ? -23.177 13.332 10.097 1.00 47.44 194 GLU A C 1
ATOM 1487 O O . GLU A 1 194 ? -23.339 14.388 9.474 1.00 47.44 194 GLU A O 1
ATOM 1492 N N . PRO A 1 195 ? -23.963 12.267 9.872 1.00 48.78 195 PRO A N 1
ATOM 1493 C CA . PRO A 1 195 ? -25.239 12.438 9.204 1.00 48.78 195 PRO A CA 1
ATOM 1494 C C . PRO A 1 195 ? -26.048 13.412 10.060 1.00 48.78 195 PRO A C 1
ATOM 1496 O O . PRO A 1 195 ? -26.225 13.163 11.254 1.00 48.78 195 PRO A O 1
ATOM 1499 N N . GLU A 1 196 ? -26.492 14.532 9.478 1.00 44.97 196 GLU A N 1
ATOM 1500 C CA . GLU A 1 196 ? -27.396 15.439 10.183 1.00 44.97 196 GLU A CA 1
ATOM 1501 C C . GLU A 1 196 ? -28.531 14.611 10.800 1.00 44.97 196 GLU A C 1
ATOM 1503 O O . GLU A 1 196 ? -29.103 13.756 10.109 1.00 44.97 196 GLU A O 1
ATOM 1508 N N . PRO A 1 197 ? -28.852 14.813 12.089 1.00 48.50 197 PRO A N 1
ATOM 1509 C CA . PRO A 1 197 ? -29.982 14.143 12.693 1.00 48.50 197 PRO A CA 1
ATOM 1510 C C . PRO A 1 197 ? -31.226 14.564 11.918 1.00 48.50 197 PRO A C 1
ATOM 1512 O O . PRO A 1 197 ? -31.663 15.712 11.992 1.00 48.50 197 PRO A O 1
ATOM 1515 N N . THR A 1 198 ? -31.781 13.627 11.148 1.00 56.75 198 THR A N 1
ATOM 1516 C CA . THR A 1 198 ? -33.099 13.766 10.531 1.00 56.75 198 THR A CA 1
ATOM 1517 C C . THR A 1 198 ? -34.047 14.303 11.607 1.00 56.75 198 THR A C 1
ATOM 1519 O O . THR A 1 198 ? -34.119 13.689 12.677 1.00 56.75 198 THR A O 1
ATOM 1522 N N . PRO A 1 199 ? -34.710 15.456 11.403 1.00 54.22 199 PRO A N 1
ATOM 1523 C CA . PRO A 1 199 ? -35.545 16.047 12.436 1.00 54.22 199 PRO A CA 1
ATOM 1524 C C . PRO A 1 199 ? -36.607 15.029 12.840 1.00 54.22 199 PRO A C 1
ATOM 1526 O O . PRO A 1 199 ? -37.371 14.555 12.003 1.00 54.22 199 PRO A O 1
ATOM 1529 N N . ALA A 1 200 ? -36.598 14.665 14.122 1.00 56.34 200 ALA A N 1
ATOM 1530 C CA . ALA A 1 200 ? -37.546 13.735 14.703 1.00 56.34 200 ALA A CA 1
ATOM 1531 C C . ALA A 1 200 ? -38.973 14.207 14.403 1.00 56.34 200 ALA A C 1
ATOM 1533 O O . ALA A 1 200 ? -39.363 15.313 14.795 1.00 56.34 200 ALA A O 1
ATOM 1534 N N . ASP A 1 201 ? -39.738 13.362 13.710 1.00 51.72 201 ASP A N 1
ATOM 1535 C CA . ASP A 1 201 ? -41.173 13.539 13.545 1.00 51.72 201 ASP A CA 1
ATOM 1536 C C . ASP A 1 201 ? -41.803 13.695 14.930 1.00 51.72 201 ASP A C 1
ATOM 1538 O O . ASP A 1 201 ? -41.721 12.821 15.798 1.00 51.72 201 ASP A O 1
ATOM 1542 N N . LYS A 1 202 ? -42.396 14.868 15.156 1.00 53.66 202 LYS A N 1
ATOM 1543 C CA . LYS A 1 202 ? -43.104 15.180 16.393 1.00 53.66 202 LYS A CA 1
ATOM 1544 C C . LYS A 1 202 ? -44.281 14.210 16.544 1.00 53.66 202 LYS A C 1
ATOM 1546 O O . LYS A 1 202 ? -45.095 14.121 15.621 1.00 53.66 202 LYS A O 1
ATOM 1551 N N . PRO A 1 203 ? -44.454 13.552 17.702 1.00 51.31 203 PRO A N 1
ATOM 1552 C CA . PRO A 1 203 ? -45.681 12.827 17.974 1.00 51.31 203 PRO A CA 1
ATOM 1553 C C . PRO A 1 203 ? -46.813 13.851 18.095 1.00 51.31 203 PRO A C 1
ATOM 1555 O O . PRO A 1 203 ? -46.824 14.692 18.994 1.00 51.31 203 PRO A O 1
ATOM 1558 N N . THR A 1 204 ? -47.753 13.804 17.153 1.00 59.91 204 THR A N 1
ATOM 1559 C CA . THR A 1 204 ? -49.001 14.559 17.250 1.00 59.91 204 THR A CA 1
ATOM 1560 C C . THR A 1 204 ? -49.872 13.869 18.292 1.00 59.91 204 THR A C 1
ATOM 1562 O O . THR A 1 204 ? -50.488 12.840 18.031 1.00 59.91 204 THR A O 1
ATOM 1565 N N . THR A 1 205 ? -49.882 14.421 19.500 1.00 51.97 205 THR A N 1
ATOM 1566 C CA . THR A 1 205 ? -50.867 14.132 20.539 1.00 51.97 205 THR A CA 1
ATOM 1567 C C . THR A 1 205 ? -52.226 14.682 20.103 1.00 51.97 205 THR A C 1
ATOM 1569 O O . THR A 1 205 ? -52.434 15.892 20.067 1.00 51.97 205 THR A O 1
ATOM 1572 N N . GLY A 1 206 ? -53.154 13.784 19.778 1.00 49.34 206 GLY A N 1
ATOM 1573 C CA . GLY A 1 206 ? -54.575 14.071 19.589 1.00 49.34 206 GLY A CA 1
ATOM 1574 C C . GLY A 1 206 ? -55.390 13.074 20.405 1.00 49.34 206 GLY A C 1
ATOM 1575 O O . GLY A 1 206 ? -55.288 11.871 20.191 1.00 49.34 206 GLY A O 1
ATOM 1576 N N . ALA A 1 207 ? -56.110 13.590 21.394 1.00 51.50 207 ALA A N 1
ATOM 1577 C CA . ALA A 1 207 ? -56.894 12.855 22.373 1.00 51.50 207 ALA A CA 1
ATOM 1578 C C . ALA A 1 207 ? -58.268 12.395 21.843 1.00 51.50 207 ALA A C 1
ATOM 1580 O O . ALA A 1 207 ? -58.778 12.972 20.887 1.00 51.50 207 ALA A O 1
ATOM 1581 N N . ALA A 1 208 ? -58.859 11.468 22.611 1.00 51.91 208 ALA A N 1
ATOM 1582 C CA . ALA A 1 208 ? -60.279 11.096 22.712 1.00 51.91 208 ALA A CA 1
ATOM 1583 C C . ALA A 1 208 ? -60.876 10.227 21.585 1.00 51.91 208 ALA A C 1
ATOM 1585 O O . ALA A 1 208 ? -60.992 10.662 20.449 1.00 51.91 208 ALA A O 1
ATOM 1586 N N . ASP A 1 209 ? -61.313 9.002 21.908 1.00 49.09 209 ASP A N 1
ATOM 1587 C CA . ASP A 1 209 ? -62.711 8.782 22.312 1.00 49.09 209 ASP A CA 1
ATOM 1588 C C . ASP A 1 209 ? -62.997 7.338 22.788 1.00 49.09 209 ASP A C 1
ATOM 1590 O O . ASP A 1 209 ? -62.522 6.364 22.213 1.00 49.09 209 ASP A O 1
ATOM 1594 N N . ALA A 1 210 ? -63.764 7.287 23.882 1.00 50.31 210 ALA A N 1
ATOM 1595 C CA . ALA A 1 210 ? -64.760 6.314 24.351 1.00 50.31 210 ALA A CA 1
ATOM 1596 C C . ALA A 1 210 ? -64.632 4.784 24.119 1.00 50.31 210 ALA A C 1
ATOM 1598 O O . ALA A 1 210 ? -64.588 4.279 23.000 1.00 50.31 210 ALA A O 1
ATOM 1599 N N . GLU A 1 211 ? -64.772 4.049 25.236 1.00 52.06 211 GLU A N 1
ATOM 1600 C CA . GLU A 1 211 ? -65.251 2.656 25.320 1.00 52.06 211 GLU A CA 1
ATOM 1601 C C . GLU A 1 211 ? -66.602 2.444 24.584 1.00 52.06 211 GLU A C 1
ATOM 1603 O O . GLU A 1 211 ? -67.357 3.399 24.376 1.00 52.06 211 GLU A O 1
ATOM 1608 N N . PRO A 1 212 ? -66.977 1.190 24.258 1.00 57.16 212 PRO A N 1
ATOM 1609 C CA . PRO A 1 212 ? -67.747 0.424 25.244 1.00 57.16 212 PRO A CA 1
ATOM 1610 C C . PRO A 1 212 ? -67.321 -1.043 25.390 1.00 57.16 212 PRO A C 1
ATOM 1612 O O . PRO A 1 212 ? -66.906 -1.718 24.448 1.00 57.16 212 PRO A O 1
ATOM 1615 N N . ALA A 1 213 ? -67.507 -1.528 26.616 1.00 57.09 213 ALA A N 1
ATOM 1616 C CA . ALA A 1 213 ? -67.468 -2.924 27.013 1.00 57.09 213 ALA A CA 1
ATOM 1617 C C . ALA A 1 213 ? -68.447 -3.796 26.204 1.00 57.09 213 ALA A C 1
ATOM 1619 O O . ALA A 1 213 ? -69.608 -3.432 26.011 1.00 57.09 213 ALA A O 1
ATOM 1620 N N . ALA A 1 214 ? -67.992 -4.986 25.810 1.00 57.62 214 ALA A N 1
ATOM 1621 C CA . ALA A 1 214 ? -68.853 -6.091 25.409 1.00 57.62 214 ALA A CA 1
ATOM 1622 C C . ALA A 1 214 ? -68.538 -7.301 26.294 1.00 57.62 214 ALA A C 1
ATOM 1624 O O . ALA A 1 214 ? -67.510 -7.965 26.160 1.00 57.62 214 ALA A O 1
ATOM 1625 N N . ASP A 1 215 ? -69.452 -7.501 27.234 1.00 54.12 215 ASP A N 1
ATOM 1626 C CA . ASP A 1 215 ? -69.668 -8.682 28.053 1.00 54.12 215 ASP A CA 1
ATOM 1627 C C . ASP A 1 215 ? -69.890 -9.900 27.139 1.00 54.12 215 ASP A C 1
ATOM 1629 O O . ASP A 1 215 ? -70.725 -9.850 26.233 1.00 54.12 215 ASP A O 1
ATOM 1633 N N . ASN A 1 216 ? -69.129 -10.978 27.331 1.00 59.47 216 ASN A N 1
ATOM 1634 C CA . ASN A 1 216 ? -69.417 -12.246 26.666 1.00 59.47 216 ASN A CA 1
ATOM 1635 C C . ASN A 1 216 ? -69.308 -13.382 27.681 1.00 59.47 216 ASN A C 1
ATOM 1637 O O . ASN A 1 216 ? -68.270 -14.016 27.875 1.00 59.47 216 ASN A O 1
ATOM 1641 N N . SER A 1 217 ? -70.431 -13.587 28.356 1.00 59.00 217 SER A N 1
ATOM 1642 C CA . SER A 1 217 ? -70.741 -14.727 29.200 1.00 59.00 217 SER A CA 1
ATOM 1643 C C . SER A 1 217 ? -70.879 -15.960 28.301 1.00 59.00 217 SER A C 1
ATOM 1645 O O . SER A 1 217 ? -71.873 -16.116 27.595 1.00 59.00 217 SER A O 1
ATOM 1647 N N . MET A 1 218 ? -69.878 -16.844 28.306 1.00 61.09 218 MET A N 1
ATOM 1648 C CA . MET A 1 218 ? -70.014 -18.162 27.688 1.00 61.09 218 MET A CA 1
ATOM 1649 C C . MET A 1 218 ? -70.439 -19.179 28.745 1.00 61.09 218 MET A C 1
ATOM 1651 O O . MET A 1 218 ? -69.702 -19.498 29.676 1.00 61.09 218 MET A O 1
ATOM 1655 N N . SER A 1 219 ? -71.688 -19.609 28.579 1.00 62.81 219 SER A N 1
ATOM 1656 C CA . SER A 1 219 ? -72.400 -20.612 29.358 1.00 62.81 219 SER A CA 1
ATOM 1657 C C . SER A 1 219 ? -71.685 -21.961 29.321 1.00 62.81 219 SER A C 1
ATOM 1659 O O . SER A 1 219 ? -71.168 -22.377 28.285 1.00 62.81 219 SER A O 1
ATOM 1661 N N . THR A 1 220 ? -71.702 -22.640 30.461 1.00 62.97 220 THR A N 1
ATOM 1662 C CA . THR A 1 220 ? -71.402 -24.065 30.585 1.00 62.97 220 THR A CA 1
ATOM 1663 C C . THR A 1 220 ? -72.705 -24.833 30.414 1.00 62.97 220 THR A C 1
ATOM 1665 O O . THR A 1 220 ? -73.682 -24.505 31.080 1.00 62.97 220 THR A O 1
ATOM 1668 N N . ASP A 1 221 ? -72.706 -25.790 29.490 1.00 66.38 221 ASP A N 1
ATOM 1669 C CA . ASP A 1 221 ? -73.424 -27.070 29.547 1.00 66.38 221 ASP A CA 1
ATOM 1670 C C . ASP A 1 221 ? -72.778 -28.036 28.539 1.00 66.38 221 ASP A C 1
ATOM 1672 O O . ASP A 1 221 ? -72.476 -27.595 27.402 1.00 66.38 221 ASP A O 1
#

Secondary structure (DSSP, 8-state):
--HHHHHHHHHHHHHHGGGSS---TTSHHHHHHHHHHHHHHHHHHHHHHTTTTHHHHHHHHHHHHT--TTHHHH-B-HHHHHHHHHHHHHTTHHHHHHHHS------TT--S-----HHHHHHHHHHHHHHHHHHHHHTT-EEEE--BT-HHHHHHHHT--S-HHHHHHH--EEEE--HHHHHHTT---SS--PPP--PPPP-------------------

Organism: Fonticula alba (NCBI:txid691883)

Sequence (221 aa):
MTKLKSLQSRMVKSVKDLRGSQAHPNSRAAAKFSRSSQRNNKLQTKRKDRDSRDVETQRFLWIQDNLPAHAEHDGITLEDMDAMITSFISRHVDALVGGSARPVAAGPGAGKRRTASAADSRATLAAATIKANEASCRAGHWTVPDLFNKPAACRAFLLWNGDRGTLKHVANLVTYFPADVRKERGIESLASSEPEPTPADKPTTGAADAEPAADNSMSTD

Foldseek 3Di:
DPPVVVVVVVVVVLLVVVVPDPDPCPDPSVVVNVVVVVVVVVVVVVVVVVVVCVVVLVLLVQCLVQPDPCCLPFWDAPVSVLVSLVCVLCVLVVLLVVLPPDPPPDDPDDPDPPDQPVSNVSNVVSVVSSVVSVVCQLVQVDKDFPRARPSQLSVLSNVDPSDPVCSVVSGDIDGHHHPVSCVVVVVPDPRPPDPPPPPDDDPPDDDDDDDDDDDDDDDDD

Radius of gyration: 32.67 Å; chains: 1; bounding box: 115×47×75 Å